Protein 5GVR (pdb70)

B-factor: mean 30.07, std 15.14, range [14.73, 115.63]

Foldseek 3Di:
DDKDFPPQFAFAWFPVVLPADVLVVVVCVVVVNGTAAPCCRRLQRQVLVLAAEEEQDDPPRRVLCSQQRNLLVVLLVVCVVPNDAFLADAQAEEEEADPVVLVVSQVVNQSSLVSVVVVPGDRAAEEEFEPPDDPVRRLVSSRRPHHYYYYYQVRVLVCVVVVSHACANHAYYEYAAVVVNVVVPCLVSVVVVVVRYPDHHHYYYYHNDDDPVNVVSCVVVGDRHMYDYPDPPD

CATH classification: 3.40.50.300

Radius of gyration: 16.71 Å; Cα contacts (8 Å, |Δi|>4): 435; chains: 1; bounding box: 38×44×44 Å

Solvent-accessible surface area: 11370 Å² total; per-residue (Å²): 105,125,57,118,41,125,64,55,21,104,70,44,160,38,10,154,99,2,156,9,38,56,3,0,35,130,0,2,132,175,125,48,53,104,150,15,43,75,1,4,43,17,0,0,9,0,0,52,64,42,61,10,0,17,0,26,2,84,110,74,6,23,9,29,15,0,0,0,0,0,0,0,35,45,0,14,75,51,16,130,171,134,85,25,64,122,184,66,6,0,32,1,0,2,0,0,4,13,102,118,28,0,119,104,1,24,35,47,0,80,37,5,2,103,31,3,76,116,63,115,27,46,88,5,73,15,1,31,4,3,3,68,51,45,94,155,73,18,79,86,66,19,123,102,0,2,0,2,1,0,0,11,0,28,114,0,17,62,9,4,116,121,183,32,8,54,5,83,63,5,118,2,0,0,0,1,28,0,13,99,0,12,119,98,62,40,43,45,47,0,88,60,0,22,96,75,23,170,49,150,59,20,1,0,0,0,0,48,70,46,67,148,124,2,72,65,0,4,160,74,3,9,111,163,36,0,24,0,40,16,28,233,109,62

Secondary structure (DSSP, 8-state):
-EEESSSPPPP--STTTTT--HHHHHHHHHTT--S--HHHHHHHHHHHTT--EEEE--TTS-HHHHHHHHHHHHHHHHHHHSPPPTT---SEEEE-S-HHHHHHHHHHHHHHHHHHHHTTS----EEEE-TT--HHHHHHHHHT--SEEEE-HHHHHHHHHTTSS--TT--EEEEESHHHHHHTT-HHHHHHHHTT-SS--EEEEEES---HHHHHHHHHH-SSPEEEE--S--

Nearest PDB structures (foldseek):
  5gvr-assembly1_A  TM=1.004E+00  e=1.189E-50  Homo sapiens
  5h1y-assembly1_A  TM=9.983E-01  e=1.803E-45  Homo sapiens
  5gvs-assembly2_B  TM=8.888E-01  e=4.505E-34  Homo sapiens
  5gvs-assembly3_C  TM=9.167E-01  e=6.701E-33  Homo sapiens
  5gvs-assembly4_D  TM=9.205E-01  e=1.040E-32  Homo sapiens

InterPro domains:
  IPR001650 Helicase, C-terminal domain-like [PF00271] (420-527)
  IPR001650 Helicase, C-terminal domain-like [PS51194] (407-567)
  IPR001650 Helicase, C-terminal domain-like [SM00490] (446-527)
  IPR011545 DEAD/DEAH-box helicase domain [PF00270] (205-384)
  IPR014001 Helicase superfamily 1/2, ATP-binding domain [PS51192] (212-396)
  IPR014001 Helicase superfamily 1/2, ATP-binding domain [SM00487] (200-411)
  IPR014014 RNA helicase, DEAD-box type, Q motif [PS51195] (181-209)
  IPR027417 P-loop containing nucleoside triphosphate hydrolase [G3DSA:3.40.50.300] (169-402)
  IPR027417 P-loop containing nucleoside triphosphate hydrolase [G3DSA:3.40.50.300] (406-569)
  IPR027417 P-loop containing nucleoside triphosphate hydrolase [SSF52540] (164-399)
  IPR027417 P-loop containing nucleoside triphosphate hydrolase [SSF52540] (339-566)
  IPR044113 DDX41, DEAD-box helicase domain [cd17951] (192-397)

Organism: Homo sapiens (NCBI:txid9606)

GO terms:
  GO:0005829 cytosol (C, IDA)
  GO:0003724 RNA helicase activity (F, IDA)
  GO:0140896 cGAS/STING signaling pathway (P, IDA)
  GO:0005634 nucleus (C, IDA)
  GO:0005681 spliceosomal complex (C, IDA)
  GO:0071013 catalytic step 2 spliceosome (C, IDA)
  GO:0005634 nucleus (C, EXP)
  GO:0005737 cytoplasm (C, EXP)
  GO:0016887 ATP hydrolysis activity (F, EXP)
  GO:0000398 mRNA splicing, via spliceosome (P, IC)
  GO:0030154 cell differentiation (P, IMP)
  GO:0008283 cell population proliferation (P, IMP)
  GO:0000398 mRNA splicing, via spliceosome (P, IMP)
  GO:0005515 protein binding (F, IPI)
  GO:0006915 apoptotic process (P, TAS)
  GO:0005654 nucleoplasm (C, TAS)
  GO:0005829 cytosol (C, TAS)
  GO:0005654 nucleoplasm (C, IDA)
  GO:0016020 membrane (C, HDA)
  GO:0003723 RNA binding (F, HDA)

Structure (mmCIF, N/CA/C/O backbone):
data_5GVR
#
_entry.id   5GVR
#
_cell.length_a   81.830
_cell.length_b   81.830
_cell.length_c   69.570
_cell.angle_alpha   90.00
_cell.angle_beta   90.00
_cell.angle_gamma   120.00
#
_symmetry.space_group_name_H-M   'P 32 2 1'
#
loop_
_entity.id
_entity.type
_entity.pdbx_description
1 polymer 'Probable ATP-dependent RNA helicase DDX41'
2 non-polymer '(2S)-2-hydroxybutanedioic acid'
3 water water
#
loop_
_atom_site.group_PDB
_atom_site.id
_atom_site.type_symbol
_atom_site.label_atom_id
_atom_site.label_alt_id
_atom_site.label_comp_id
_atom_site.label_asym_id
_atom_site.label_entity_id
_atom_site.label_seq_id
_atom_site.pdbx_PDB_ins_code
_atom_site.Cartn_x
_atom_site.Cartn_y
_atom_site.Cartn_z
_atom_site.occupancy
_atom_site.B_iso_or_equiv
_atom_site.auth_seq_id
_atom_site.auth_comp_id
_atom_site.auth_asym_id
_atom_site.auth_atom_id
_atom_site.pdbx_PDB_model_num
ATOM 1 N N . ILE A 1 1 ? 20.352 -33.410 13.334 1.00 44.27 169 ILE A N 1
ATOM 2 C CA . ILE A 1 1 ? 21.468 -32.743 12.586 1.00 38.41 169 ILE A CA 1
ATOM 3 C C . ILE A 1 1 ? 22.801 -33.145 13.173 1.00 36.87 169 ILE A C 1
ATOM 4 O O . ILE A 1 1 ? 22.930 -33.381 14.358 1.00 37.29 169 ILE A O 1
ATOM 9 N N . LEU A 1 2 ? 23.801 -33.268 12.320 1.00 25.95 170 LEU A N 1
ATOM 10 C CA . LEU A 1 2 ? 25.071 -33.677 12.722 1.00 24.77 170 LEU A CA 1
ATOM 11 C C . LEU A 1 2 ? 26.042 -32.603 12.220 1.00 26.82 170 LEU A C 1
ATOM 12 O O . LEU A 1 2 ? 25.913 -32.170 11.065 1.00 25.99 170 LEU A O 1
ATOM 17 N N . VAL A 1 3 ? 26.956 -32.217 13.058 1.00 24.92 171 VAL A N 1
ATOM 18 C CA . VAL A 1 3 ? 27.928 -31.159 12.712 1.00 22.84 171 VAL A CA 1
ATOM 19 C C . VAL A 1 3 ? 29.324 -31.664 13.001 1.00 30.03 171 VAL A C 1
ATOM 20 O O . VAL A 1 3 ? 29.579 -32.289 14.049 1.00 31.81 171 VAL A O 1
ATOM 24 N N . GLU A 1 4 ? 30.250 -31.484 12.079 1.00 22.89 172 GLU A N 1
ATOM 25 C CA . GLU A 1 4 ? 31.637 -31.928 12.234 1.00 26.66 172 GLU A CA 1
ATOM 26 C C . GLU A 1 4 ? 32.559 -30.757 11.918 1.00 27.20 172 GLU A C 1
ATOM 27 O O . GLU A 1 4 ? 32.231 -29.915 11.094 1.00 24.68 172 GLU A O 1
ATOM 33 N N . GLY A 1 5 ? 33.683 -30.710 12.594 1.00 26.43 173 GLY A N 1
ATOM 34 C CA . GLY A 1 5 ? 34.697 -29.698 12.333 1.00 24.97 173 GLY A CA 1
ATOM 35 C C . GLY A 1 5 ? 35.166 -29.088 13.634 1.00 25.78 173 GLY A C 1
ATOM 36 O O . GLY A 1 5 ? 34.542 -29.276 14.676 1.00 28.02 173 GLY A O 1
ATOM 37 N N . ASP A 1 6 ? 36.294 -28.415 13.589 1.00 24.62 174 ASP A N 1
ATOM 38 C CA . ASP A 1 6 ? 36.759 -27.693 14.783 1.00 27.56 174 ASP A CA 1
ATOM 39 C C . ASP A 1 6 ? 36.206 -26.282 14.738 1.00 28.08 174 ASP A C 1
ATOM 40 O O . ASP A 1 6 ? 35.949 -25.766 13.641 1.00 24.74 174 ASP A O 1
ATOM 45 N N . GLY A 1 7 ? 36.096 -25.631 15.907 1.00 24.53 175 GLY A N 1
ATOM 46 C CA . GLY A 1 7 ? 35.802 -24.217 15.959 1.00 23.76 175 GLY A CA 1
ATOM 47 C C . GLY A 1 7 ? 34.413 -23.917 15.416 1.00 23.94 175 GLY A C 1
ATOM 48 O O . GLY A 1 7 ? 34.176 -22.890 14.784 1.00 22.64 175 GLY A O 1
ATOM 49 N N . ILE A 1 8 ? 33.429 -24.741 15.750 1.00 23.64 176 ILE A N 1
ATOM 50 C CA . ILE A 1 8 ? 32.051 -24.557 15.198 1.00 22.29 176 ILE A CA 1
ATOM 51 C C . ILE A 1 8 ? 31.375 -23.369 15.846 1.00 24.11 176 ILE A C 1
ATOM 52 O O . ILE A 1 8 ? 31.228 -23.331 17.038 1.00 22.68 176 ILE A O 1
ATOM 57 N N . PRO A 1 9 ? 30.960 -22.352 15.072 1.00 22.36 177 PRO A N 1
ATOM 58 C CA . PRO A 1 9 ? 30.244 -21.202 15.629 1.00 24.21 177 PRO A CA 1
ATOM 59 C C . PRO A 1 9 ? 28.938 -21.655 16.265 1.00 23.30 177 PRO A C 1
ATOM 60 O O . PRO A 1 9 ? 28.260 -22.522 15.739 1.00 22.99 177 PRO A O 1
ATOM 64 N N . PRO A 1 10 ? 28.570 -21.129 17.417 1.00 24.13 178 PRO A N 1
ATOM 65 C CA . PRO A 1 10 ? 27.355 -21.613 18.004 1.00 25.63 178 PRO A CA 1
ATOM 66 C C . PRO A 1 10 ? 26.108 -21.374 17.186 1.00 23.13 178 PRO A C 1
ATOM 67 O O . PRO A 1 10 ? 25.982 -20.373 16.456 1.00 22.57 178 PRO A O 1
ATOM 71 N N . PRO A 1 11 ? 25.144 -22.249 17.322 1.00 22.99 179 PRO A N 1
ATOM 72 C CA . PRO A 1 11 ? 23.931 -22.084 16.586 1.00 24.88 179 PRO A CA 1
ATOM 73 C C . PRO A 1 11 ? 23.112 -20.900 17.080 1.00 24.00 179 PRO A C 1
ATOM 74 O O . PRO A 1 11 ? 23.228 -20.512 18.263 1.00 26.01 179 PRO A O 1
ATOM 78 N N . ILE A 1 12 ? 22.351 -20.306 16.203 1.00 22.25 180 ILE A N 1
ATOM 79 C CA . ILE A 1 12 ? 21.460 -19.203 16.517 1.00 22.52 180 ILE A CA 1
ATOM 80 C C . ILE A 1 12 ? 20.056 -19.546 16.178 1.00 27.73 180 ILE A C 1
ATOM 81 O O . ILE A 1 12 ? 19.730 -19.965 15.060 1.00 23.28 180 ILE A O 1
ATOM 86 N N . LYS A 1 13 ? 19.137 -19.326 17.149 1.00 27.45 181 LYS A N 1
ATOM 87 C CA . LYS A 1 13 ? 17.774 -19.830 16.968 1.00 31.15 181 LYS A CA 1
ATOM 88 C C . LYS A 1 13 ? 16.741 -18.918 16.325 1.00 30.38 181 LYS A C 1
ATOM 89 O O . LYS A 1 13 ? 15.638 -19.371 16.065 1.00 34.85 181 LYS A O 1
ATOM 95 N N . SER A 1 14 ? 17.043 -17.669 16.081 1.00 28.06 182 SER A N 1
ATOM 96 C CA . SER A 1 14 ? 16.131 -16.817 15.403 1.00 30.30 182 SER A CA 1
ATOM 97 C C . SER A 1 14 ? 16.838 -15.984 14.361 1.00 29.70 182 SER A C 1
ATOM 98 O O . SER A 1 14 ? 18.040 -15.721 14.486 1.00 29.34 182 SER A O 1
ATOM 101 N N . PHE A 1 15 ? 16.088 -15.543 13.348 1.00 28.18 183 PHE A N 1
ATOM 102 C CA . PHE A 1 15 ? 16.646 -14.742 12.301 1.00 29.88 183 PHE A CA 1
ATOM 103 C C . PHE A 1 15 ? 17.105 -13.380 12.841 1.00 30.78 183 PHE A C 1
ATOM 104 O O . PHE A 1 15 ? 18.069 -12.773 12.368 1.00 28.28 183 PHE A O 1
ATOM 112 N N . LYS A 1 16 ? 16.348 -12.859 13.797 1.00 34.16 184 LYS A N 1
ATOM 113 C CA . LYS A 1 16 ? 16.655 -11.584 14.382 1.00 37.70 184 LYS A CA 1
ATOM 114 C C . LYS A 1 16 ? 17.985 -11.606 15.081 1.00 33.65 184 LYS A C 1
ATOM 115 O O . LYS A 1 16 ? 18.813 -10.703 14.859 1.00 33.02 184 LYS A O 1
ATOM 121 N N . GLU A 1 17 ? 18.261 -12.659 15.841 1.00 33.77 185 GLU A N 1
ATOM 122 C CA . GLU A 1 17 ? 19.549 -12.762 16.465 1.00 34.10 185 GLU A CA 1
ATOM 123 C C . GLU A 1 17 ? 20.670 -13.056 15.459 1.00 28.64 185 GLU A C 1
ATOM 124 O O . GLU A 1 17 ? 21.810 -12.957 15.826 1.00 34.52 185 GLU A O 1
ATOM 130 N N . MET A 1 18 ? 20.381 -13.468 14.222 1.00 29.39 186 MET A N 1
ATOM 131 C CA . MET A 1 18 ? 21.452 -13.590 13.214 1.00 27.67 186 MET A CA 1
ATOM 132 C C . MET A 1 18 ? 21.849 -12.230 12.612 1.00 31.66 186 MET A C 1
ATOM 133 O O . MET A 1 18 ? 22.728 -12.169 11.756 1.00 31.90 186 MET A O 1
ATOM 138 N N . LYS A 1 19 ? 21.113 -11.166 12.946 1.00 31.05 187 LYS A N 1
ATOM 139 C CA . LYS A 1 19 ? 21.505 -9.770 12.616 1.00 33.24 187 LYS A CA 1
ATOM 140 C C . LYS A 1 19 ? 21.246 -9.408 11.212 1.00 32.08 187 LYS A C 1
ATOM 141 O O . LYS A 1 19 ? 21.879 -8.526 10.686 1.00 36.86 187 LYS A O 1
ATOM 147 N N . PHE A 1 20 ? 20.273 -10.026 10.580 1.00 29.18 188 PHE A N 1
ATOM 148 C CA . PHE A 1 20 ? 19.873 -9.565 9.279 1.00 29.51 188 PHE A CA 1
ATOM 149 C C . PHE A 1 20 ? 19.282 -8.158 9.385 1.00 34.90 188 PHE A C 1
ATOM 150 O O . PHE A 1 20 ? 18.615 -7.899 10.329 1.00 35.92 188 PHE A O 1
ATOM 158 N N . PRO A 1 21 ? 19.473 -7.349 8.356 1.00 36.89 189 PRO A N 1
ATOM 159 C CA . PRO A 1 21 ? 18.830 -6.065 8.200 1.00 41.74 189 PRO A CA 1
ATOM 160 C C . PRO A 1 21 ? 17.294 -6.213 8.301 1.00 38.97 189 PRO A C 1
ATOM 161 O O . PRO A 1 21 ? 16.743 -7.215 7.819 1.00 34.03 189 PRO A O 1
ATOM 165 N N . ALA A 1 22 ? 16.596 -5.203 8.842 1.00 43.05 190 ALA A N 1
ATOM 166 C CA . ALA A 1 22 ? 15.141 -5.271 8.972 1.00 38.90 190 ALA A CA 1
ATOM 167 C C . ALA A 1 22 ? 14.418 -5.525 7.695 1.00 30.87 190 ALA A C 1
ATOM 168 O O . ALA A 1 22 ? 13.416 -6.234 7.661 1.00 31.14 190 ALA A O 1
ATOM 170 N N . ALA A 1 23 ? 14.900 -4.981 6.583 1.00 30.35 191 ALA A N 1
ATOM 171 C CA . ALA A 1 23 ? 14.266 -5.240 5.311 1.00 32.89 191 ALA A CA 1
ATOM 172 C C . ALA A 1 23 ? 14.240 -6.719 4.915 1.00 33.54 191 ALA A C 1
ATOM 173 O O . ALA A 1 23 ? 13.262 -7.167 4.304 1.00 33.56 191 ALA A O 1
ATOM 175 N N . ILE A 1 24 ? 15.321 -7.431 5.254 1.00 31.46 192 ILE A N 1
ATOM 176 C CA . ILE A 1 24 ? 15.388 -8.878 5.083 1.00 33.80 192 ILE A CA 1
ATOM 177 C C . ILE A 1 24 ? 14.424 -9.619 6.011 1.00 30.05 192 ILE A C 1
ATOM 178 O O . ILE A 1 24 ? 13.722 -10.529 5.559 1.00 31.27 192 ILE A O 1
ATOM 183 N N . LEU A 1 25 ? 14.381 -9.236 7.265 1.00 31.41 193 LEU A N 1
ATOM 184 C CA . LEU A 1 25 ? 13.464 -9.854 8.198 1.00 31.50 193 LEU A CA 1
ATOM 185 C C . LEU A 1 25 ? 12.018 -9.674 7.750 1.00 32.47 193 LEU A C 1
ATOM 186 O O . LEU A 1 25 ? 11.229 -10.632 7.738 1.00 32.87 193 LEU A O 1
ATOM 191 N N . ARG A 1 26 ? 11.712 -8.487 7.253 1.00 34.47 194 ARG A N 1
ATOM 192 C CA . ARG A 1 26 ? 10.381 -8.222 6.718 1.00 35.90 194 ARG A CA 1
ATOM 193 C C . ARG A 1 26 ? 10.063 -9.092 5.518 1.00 41.13 194 ARG A C 1
ATOM 194 O O . ARG A 1 26 ? 8.972 -9.664 5.389 1.00 43.30 194 ARG A O 1
ATOM 202 N N . GLY A 1 27 ? 11.046 -9.235 4.636 1.00 33.49 195 GLY A N 1
ATOM 203 C CA . GLY A 1 27 ? 10.876 -10.075 3.452 1.00 37.03 195 GLY A CA 1
ATOM 204 C C . GLY A 1 27 ? 10.732 -11.559 3.736 1.00 34.92 195 GLY A C 1
ATOM 205 O O . GLY A 1 27 ? 10.045 -12.253 2.992 1.00 36.75 195 GLY A O 1
ATOM 206 N N . LEU A 1 28 ? 11.410 -12.063 4.753 1.00 33.49 196 LEU A N 1
ATOM 207 C CA . LEU A 1 28 ? 11.254 -13.465 5.158 1.00 29.52 196 LEU A CA 1
ATOM 208 C C . LEU A 1 28 ? 9.803 -13.656 5.583 1.00 33.62 196 LEU A C 1
ATOM 209 O O . LEU A 1 28 ? 9.165 -14.647 5.220 1.00 32.93 196 LEU A O 1
ATOM 214 N N . LYS A 1 29 ? 9.310 -12.736 6.382 1.00 33.55 197 LYS A N 1
ATOM 215 C CA . LYS A 1 29 ? 7.899 -12.821 6.849 1.00 43.25 197 LYS A CA 1
ATOM 216 C C . LYS A 1 29 ? 6.897 -12.784 5.731 1.00 45.21 197 LYS A C 1
ATOM 217 O O . LYS A 1 29 ? 6.050 -13.668 5.663 1.00 43.39 197 LYS A O 1
ATOM 223 N N . LYS A 1 30 ? 7.041 -11.836 4.810 1.00 47.31 198 LYS A N 1
ATOM 224 C CA . LYS A 1 30 ? 6.263 -11.828 3.561 1.00 48.18 198 LYS A CA 1
ATOM 225 C C . LYS A 1 30 ? 6.296 -13.140 2.802 1.00 49.42 198 LYS A C 1
ATOM 226 O O . LYS A 1 30 ? 5.335 -13.439 2.119 1.00 41.77 198 LYS A O 1
ATOM 232 N N . LYS A 1 31 ? 7.429 -13.858 2.808 1.00 40.98 199 LYS A N 1
ATOM 233 C CA . LYS A 1 31 ? 7.485 -15.176 2.193 1.00 42.51 199 LYS A CA 1
ATOM 234 C C . LYS A 1 31 ? 6.930 -16.296 3.130 1.00 44.48 199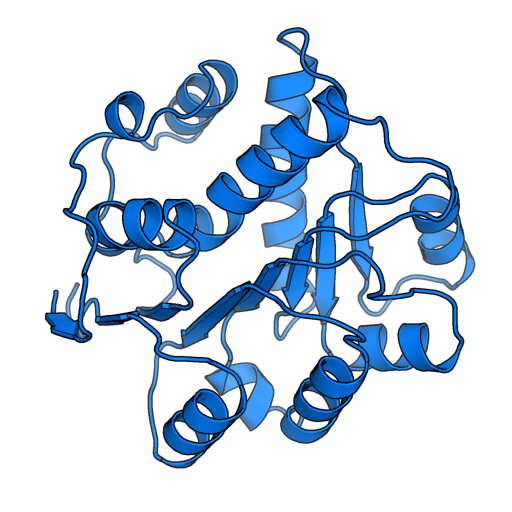 LYS A C 1
ATOM 235 O O . LYS A 1 31 ? 7.012 -17.437 2.772 1.00 48.19 199 LYS A O 1
ATOM 241 N N . GLY A 1 32 ? 6.399 -15.952 4.315 1.00 42.07 200 GLY A N 1
ATOM 242 C CA . GLY A 1 32 ? 5.910 -16.904 5.265 1.00 42.73 200 GLY A CA 1
ATOM 243 C C . GLY A 1 32 ? 6.987 -17.615 6.030 1.00 47.18 200 GLY A C 1
ATOM 244 O O . GLY A 1 32 ? 6.720 -18.648 6.621 1.00 50.30 200 GLY A O 1
ATOM 245 N N . ILE A 1 33 ? 8.217 -17.088 6.019 1.00 40.21 201 ILE A N 1
ATOM 246 C CA . ILE A 1 33 ? 9.347 -17.756 6.681 1.00 38.50 201 ILE A CA 1
ATOM 247 C C . ILE A 1 33 ? 9.540 -17.067 8.046 1.00 40.87 201 ILE A C 1
ATOM 248 O O . ILE A 1 33 ? 10.052 -15.950 8.119 1.00 38.02 201 ILE A O 1
ATOM 253 N N . HIS A 1 34 ? 9.133 -17.734 9.125 1.00 40.31 202 HIS A N 1
ATOM 254 C CA . HIS A 1 34 ? 9.130 -17.172 10.480 1.00 41.69 202 HIS A CA 1
ATOM 255 C C . HIS A 1 34 ? 10.222 -17.684 11.409 1.00 42.20 202 HIS A C 1
ATOM 256 O O . HIS A 1 34 ? 10.718 -16.928 12.224 1.00 40.16 202 HIS A O 1
ATOM 263 N N . HIS A 1 35 ? 10.555 -18.962 11.315 1.00 36.53 203 HIS A N 1
ATOM 264 C CA . HIS A 1 35 ? 11.511 -19.554 12.183 1.00 39.28 203 HIS A CA 1
ATOM 265 C C . HIS A 1 35 ? 12.555 -20.307 11.366 1.00 32.28 203 HIS A C 1
ATOM 266 O O . HIS A 1 35 ? 12.223 -20.950 10.410 1.00 32.12 203 HIS A O 1
ATOM 273 N N . PRO A 1 36 ? 13.788 -20.316 11.831 1.00 30.18 204 PRO A N 1
ATOM 274 C CA . PRO A 1 36 ? 14.780 -20.980 11.021 1.00 27.51 204 PRO A CA 1
ATOM 275 C C . PRO A 1 36 ? 14.729 -22.479 11.118 1.00 26.76 204 PRO A C 1
ATOM 276 O O . PRO A 1 36 ? 14.347 -23.052 12.141 1.00 27.58 204 PRO A O 1
ATOM 280 N N . THR A 1 37 ? 15.139 -23.149 10.051 1.00 25.22 205 THR A N 1
ATOM 281 C CA . THR A 1 37 ? 15.281 -24.565 9.995 1.00 23.56 205 THR A CA 1
ATOM 282 C C . THR A 1 37 ? 16.636 -25.021 10.569 1.00 26.09 205 THR A C 1
ATOM 283 O O . THR A 1 37 ? 17.546 -24.170 10.790 1.00 23.45 205 THR A O 1
ATOM 287 N N . PRO A 1 38 ? 16.834 -26.313 10.805 1.00 21.91 206 PRO A N 1
ATOM 288 C CA . PRO A 1 38 ? 18.031 -26.766 11.402 1.00 23.70 206 PRO A CA 1
ATOM 289 C C . PRO A 1 38 ? 19.310 -26.331 10.629 1.00 20.85 206 PRO A C 1
ATOM 290 O O . PRO A 1 38 ? 20.260 -25.845 11.230 1.00 22.84 206 PRO A O 1
ATOM 294 N N . ILE A 1 39 ? 19.272 -26.467 9.300 1.00 20.37 207 ILE A N 1
ATOM 295 C CA . ILE A 1 39 ? 20.523 -26.077 8.562 1.00 20.23 207 ILE A CA 1
ATOM 296 C C . ILE A 1 39 ? 20.657 -24.572 8.649 1.00 20.03 207 ILE A C 1
ATOM 297 O O . ILE A 1 39 ? 21.843 -24.106 8.560 1.00 19.45 207 ILE A O 1
ATOM 302 N N . GLN A 1 40 ? 19.598 -23.778 8.742 1.00 18.62 208 GLN A N 1
ATOM 303 C CA . GLN A 1 40 ? 19.769 -22.319 8.906 1.00 19.51 208 GLN A CA 1
ATOM 304 C C . GLN A 1 40 ? 20.382 -21.974 10.293 1.00 21.01 208 GLN A C 1
ATOM 305 O O . GLN A 1 40 ? 21.244 -21.124 10.443 1.00 20.17 208 GLN A O 1
ATOM 311 N N . ILE A 1 41 ? 19.834 -22.577 11.343 1.00 21.63 209 ILE A N 1
ATOM 312 C CA . ILE A 1 41 ? 20.257 -22.343 12.723 1.00 22.22 209 ILE A CA 1
ATOM 313 C C . ILE A 1 41 ? 21.754 -22.558 12.955 1.00 22.20 209 ILE A C 1
ATOM 314 O O . ILE A 1 41 ? 22.419 -21.759 13.592 1.00 21.94 209 ILE A O 1
ATOM 319 N N . GLN A 1 42 ? 22.303 -23.600 12.332 1.00 20.63 210 GLN A N 1
ATOM 320 C CA . GLN A 1 42 ? 23.678 -23.889 12.468 1.00 21.78 210 GLN A CA 1
ATOM 321 C C . GLN A 1 42 ? 24.525 -23.311 11.305 1.00 21.36 210 GLN A C 1
ATOM 322 O O . GLN A 1 42 ? 25.686 -22.912 11.502 1.00 19.14 210 GLN A O 1
ATOM 328 N N . GLY A 1 43 ? 23.967 -23.324 10.125 1.00 19.38 211 GLY A N 1
ATOM 329 C CA . GLY A 1 43 ? 24.680 -22.933 8.876 1.00 18.79 211 GLY A CA 1
ATOM 330 C C . GLY A 1 43 ? 24.904 -21.451 8.694 1.00 18.13 211 GLY A C 1
ATOM 331 O O . GLY A 1 43 ? 26.006 -21.022 8.359 1.00 18.62 211 GLY A O 1
ATOM 332 N N . ILE A 1 44 ? 23.904 -20.632 9.063 1.00 18.46 212 ILE A N 1
ATOM 333 C CA . ILE A 1 44 ? 24.056 -19.180 8.887 1.00 17.74 212 ILE A CA 1
ATOM 334 C C . ILE A 1 44 ? 25.180 -18.680 9.781 1.00 17.91 212 ILE A C 1
ATOM 335 O O . ILE A 1 44 ? 26.061 -17.948 9.259 1.00 17.63 212 ILE A O 1
ATOM 340 N N . PRO A 1 45 ? 25.257 -19.028 11.070 1.00 19.48 213 PRO A N 1
ATOM 341 C CA . PRO A 1 45 ? 26.394 -18.586 11.882 1.00 19.36 213 PRO A CA 1
ATOM 342 C C . PRO A 1 45 ? 27.743 -19.089 11.342 1.00 19.38 213 PRO A C 1
ATOM 343 O O . PRO A 1 45 ? 28.781 -18.379 11.393 1.00 19.73 213 PRO A O 1
ATOM 347 N N . THR A 1 46 ? 27.754 -20.298 10.719 1.00 17.24 214 THR A N 1
ATOM 348 C CA . THR A 1 46 ? 28.965 -20.780 10.188 1.00 16.29 214 THR A CA 1
ATOM 349 C C . THR A 1 46 ? 29.434 -19.874 9.030 1.00 15.98 214 THR A C 1
ATOM 350 O O . THR A 1 46 ? 30.600 -19.512 8.911 1.00 17.09 214 THR A O 1
ATOM 354 N N . ILE A 1 47 ? 28.530 -19.600 8.144 1.00 15.79 215 ILE A N 1
ATOM 355 C CA . ILE A 1 47 ? 28.876 -18.749 6.962 1.00 16.35 215 ILE A CA 1
ATOM 356 C C . ILE A 1 47 ? 29.253 -17.352 7.375 1.00 15.53 215 ILE A C 1
ATOM 357 O O . ILE A 1 47 ? 30.235 -16.785 6.872 1.00 16.35 215 ILE A O 1
ATOM 362 N N . LEU A 1 48 ? 28.516 -16.799 8.347 1.00 15.48 216 LEU A N 1
ATOM 363 C CA . LEU A 1 48 ? 28.798 -15.407 8.760 1.00 16.93 216 LEU A CA 1
ATOM 364 C C . LEU A 1 48 ? 30.172 -15.336 9.438 1.00 17.22 216 LEU A C 1
ATOM 365 O O . LEU A 1 48 ? 30.813 -14.239 9.399 1.00 19.93 216 LEU A O 1
ATOM 370 N N . SER A 1 49 ? 30.668 -16.431 10.048 1.00 16.27 217 SER A N 1
ATOM 371 C CA . SER A 1 49 ? 32.005 -16.450 10.641 1.00 18.61 217 SER A CA 1
ATOM 372 C C . SER A 1 49 ? 33.154 -16.463 9.636 1.00 18.18 217 SER A C 1
ATOM 373 O O . SER A 1 49 ? 34.319 -16.265 9.991 1.00 18.76 217 SER A O 1
ATOM 376 N N . GLY A 1 50 ? 32.857 -16.705 8.366 1.00 16.08 218 GLY A N 1
ATOM 377 C CA . GLY A 1 50 ? 33.796 -16.778 7.305 1.00 16.47 218 GLY A CA 1
ATOM 378 C C . GLY A 1 50 ? 34.392 -18.106 7.007 1.00 16.67 218 GLY A C 1
ATOM 379 O O . GLY A 1 50 ? 35.257 -18.231 6.172 1.00 17.29 218 GLY A O 1
ATOM 380 N N . ARG A 1 51 ? 33.970 -19.148 7.703 1.00 16.57 219 ARG A N 1
ATOM 381 C CA . ARG A 1 51 ? 34.459 -20.512 7.481 1.00 16.90 219 ARG A CA 1
ATOM 382 C C . ARG A 1 51 ? 33.884 -21.113 6.196 1.00 15.25 219 ARG A C 1
ATOM 383 O O . ARG A 1 51 ? 32.771 -20.768 5.811 1.00 16.48 219 ARG A O 1
ATOM 391 N N . ASP A 1 52 ? 34.657 -22.033 5.639 1.00 15.41 220 ASP A N 1
ATOM 392 C CA . ASP A 1 52 ? 34.111 -22.874 4.530 1.00 15.47 220 ASP A CA 1
ATOM 393 C C . ASP A 1 52 ? 33.026 -23.817 5.107 1.00 17.30 220 ASP A C 1
ATOM 394 O O . ASP A 1 52 ? 33.058 -24.139 6.325 1.00 16.47 220 ASP A O 1
ATOM 399 N N . MET A 1 53 ? 32.168 -24.385 4.293 1.00 15.62 221 MET A N 1
ATOM 400 C CA . MET A 1 53 ? 31.066 -25.172 4.802 1.00 16.92 221 MET A CA 1
ATOM 401 C C . MET A 1 53 ? 30.713 -26.199 3.798 1.00 18.39 221 MET A C 1
ATOM 402 O O . MET A 1 53 ? 30.661 -25.922 2.582 1.00 16.31 221 MET A O 1
ATOM 407 N N . ILE A 1 54 ? 30.465 -27.430 4.275 1.00 17.03 222 ILE A N 1
ATOM 408 C CA . ILE A 1 54 ? 29.778 -28.487 3.478 1.00 16.94 222 ILE A CA 1
ATOM 409 C C . ILE A 1 54 ? 28.354 -28.626 4.102 1.00 18.37 222 ILE A C 1
ATOM 410 O O . ILE A 1 54 ? 28.319 -28.868 5.311 1.00 19.16 222 ILE A O 1
ATOM 415 N N . GLY A 1 55 ? 27.331 -28.461 3.316 1.00 16.64 223 GLY A N 1
ATOM 416 C CA . GLY A 1 55 ? 25.923 -28.691 3.742 1.00 17.19 223 GLY A CA 1
ATOM 417 C C . GLY A 1 55 ? 25.426 -29.892 3.046 1.00 18.32 223 GLY A C 1
ATOM 418 O O . GLY A 1 55 ? 25.227 -29.861 1.834 1.00 17.78 223 GLY A O 1
ATOM 419 N N . ILE A 1 56 ? 25.194 -30.949 3.782 1.00 17.95 224 ILE A N 1
ATOM 420 C CA . ILE A 1 56 ? 24.567 -32.169 3.224 1.00 18.77 224 ILE A CA 1
ATOM 421 C C . ILE A 1 56 ? 23.083 -32.045 3.481 1.00 20.07 224 ILE A C 1
ATOM 422 O O . ILE A 1 56 ? 22.618 -32.098 4.635 1.00 19.93 224 ILE A O 1
ATOM 427 N N . ALA A 1 57 ? 22.420 -31.646 2.474 1.00 18.97 225 ALA A N 1
ATOM 428 C CA . ALA A 1 57 ? 21.048 -31.120 2.561 1.00 21.02 225 ALA A CA 1
ATOM 429 C C . ALA A 1 57 ? 20.423 -31.146 1.193 1.00 21.66 225 ALA A C 1
ATOM 430 O O . ALA A 1 57 ? 21.095 -31.131 0.161 1.00 24.04 225 ALA A O 1
ATOM 432 N N . PHE A 1 58 ? 19.086 -31.170 1.180 1.00 23.85 226 PHE A N 1
ATOM 433 C CA . PHE A 1 58 ? 18.363 -31.095 -0.111 1.00 27.05 226 PHE A CA 1
ATOM 434 C C . PHE A 1 58 ? 17.241 -30.085 -0.068 1.00 24.61 226 PHE A C 1
ATOM 435 O O . PHE A 1 58 ? 16.927 -29.515 0.981 1.00 22.42 226 PHE A O 1
ATOM 443 N N . THR A 1 59 ? 16.572 -29.908 -1.200 1.00 23.13 227 THR A N 1
ATOM 444 C CA . THR A 1 59 ? 15.490 -28.967 -1.334 1.00 25.65 227 THR A CA 1
ATOM 445 C C . THR A 1 59 ? 14.405 -29.323 -0.350 1.00 28.26 227 THR A C 1
ATOM 446 O O . THR A 1 59 ? 14.003 -30.515 -0.207 1.00 27.53 227 THR A O 1
ATOM 450 N N . GLY A 1 60 ? 13.909 -28.329 0.362 1.00 25.34 228 GLY A N 1
ATOM 451 C CA . GLY A 1 60 ? 13.052 -28.505 1.537 1.00 24.81 228 GLY A CA 1
ATOM 452 C C . GLY A 1 60 ? 13.650 -28.321 2.868 1.00 26.37 228 GLY A C 1
ATOM 453 O O . GLY A 1 60 ? 12.949 -28.142 3.838 1.00 31.36 228 GLY A O 1
ATOM 454 N N . SER A 1 61 ? 14.976 -28.351 2.939 1.00 21.25 229 SER A N 1
ATOM 455 C CA . SER A 1 61 ? 15.688 -28.180 4.205 1.00 23.43 229 SER A CA 1
ATOM 456 C C . SER A 1 61 ? 15.876 -26.722 4.553 1.00 22.18 229 SER A C 1
ATOM 457 O O . SER A 1 61 ? 16.167 -26.419 5.684 1.00 22.09 229 SER A O 1
ATOM 460 N N . GLY A 1 62 ? 15.690 -25.833 3.604 1.00 21.91 230 GLY A N 1
ATOM 461 C CA . GLY A 1 62 ? 15.942 -24.366 3.803 1.00 21.83 230 GLY A CA 1
ATOM 462 C C . GLY A 1 62 ? 17.396 -23.990 3.506 1.00 21.15 230 GLY A C 1
ATOM 463 O O . GLY A 1 62 ? 17.868 -22.911 3.875 1.00 20.33 230 GLY A O 1
ATOM 464 N N . LYS A 1 63 ? 18.081 -24.861 2.775 1.00 20.59 231 LYS A N 1
ATOM 465 C CA . LYS A 1 63 ? 19.480 -24.608 2.431 1.00 20.64 231 LYS A CA 1
ATOM 466 C C . LYS A 1 63 ? 19.640 -23.288 1.709 1.00 20.66 231 LYS A C 1
ATOM 467 O O . LYS A 1 63 ? 20.727 -22.676 1.854 1.00 19.63 231 LYS A O 1
ATOM 473 N N . THR A 1 64 ? 18.733 -22.869 0.866 1.00 19.12 232 THR A N 1
ATOM 474 C CA . THR A 1 64 ? 18.966 -21.766 -0.041 1.00 20.41 232 THR A CA 1
ATOM 475 C C . THR A 1 64 ? 19.216 -20.528 0.767 1.00 21.82 232 THR A C 1
ATOM 476 O O . THR A 1 64 ? 20.083 -19.761 0.384 1.00 19.92 232 THR A O 1
ATOM 480 N N . LEU A 1 65 ? 18.504 -20.283 1.873 1.00 20.08 233 LEU A N 1
ATOM 481 C CA . LEU A 1 65 ? 18.776 -19.111 2.650 1.00 20.22 233 LEU A CA 1
ATOM 482 C C . LEU A 1 65 ? 20.158 -19.097 3.236 1.00 19.61 233 LEU A C 1
ATOM 483 O O . LEU A 1 65 ? 20.693 -18.019 3.396 1.00 18.50 233 LEU A O 1
ATOM 488 N N . VAL A 1 66 ? 20.758 -20.269 3.509 1.00 17.03 234 VAL A N 1
ATOM 489 C CA . VAL A 1 66 ? 22.087 -20.348 4.091 1.00 18.35 234 VAL A CA 1
ATOM 490 C C . VAL A 1 66 ? 23.099 -19.708 3.190 1.00 18.84 234 VAL A C 1
ATOM 491 O O . VAL A 1 66 ? 24.056 -19.074 3.639 1.00 19.46 234 VAL A O 1
ATOM 495 N N . PHE A 1 67 ? 22.988 -19.928 1.882 1.00 17.14 235 PHE A N 1
ATOM 496 C CA . PHE A 1 67 ? 24.029 -19.428 0.961 1.00 19.42 235 PHE A CA 1
ATOM 497 C C . PHE A 1 67 ? 23.625 -18.150 0.256 1.00 20.24 235 PHE A C 1
ATOM 498 O O . PHE A 1 67 ? 24.512 -17.482 -0.272 1.00 22.77 235 PHE A O 1
ATOM 506 N N . THR A 1 68 ? 22.378 -17.653 0.359 1.00 18.27 236 THR A N 1
ATOM 507 C CA . THR A 1 68 ? 21.984 -16.415 -0.260 1.00 17.42 236 THR A CA 1
ATOM 508 C C . THR A 1 68 ? 21.963 -15.280 0.733 1.00 18.95 236 THR A C 1
ATOM 509 O O . THR A 1 68 ? 22.584 -14.243 0.468 1.00 19.29 236 THR A O 1
ATOM 513 N N . LEU A 1 69 ? 21.454 -15.399 1.921 1.00 18.35 237 LEU A N 1
ATOM 514 C CA . LEU A 1 69 ? 21.381 -14.229 2.842 1.00 19.34 237 LEU A CA 1
ATOM 515 C C . LEU A 1 69 ? 22.780 -13.744 3.287 1.00 18.09 237 LEU A C 1
ATOM 516 O O . LEU A 1 69 ? 23.011 -12.536 3.197 1.00 19.51 237 LEU A O 1
ATOM 521 N N . PRO A 1 70 ? 23.741 -14.627 3.584 1.00 18.15 238 PRO A N 1
ATOM 522 C CA . PRO A 1 70 ? 25.076 -14.100 3.967 1.00 17.85 238 PRO A CA 1
ATOM 523 C C . PRO A 1 70 ? 25.729 -13.332 2.866 1.00 18.77 238 PRO A C 1
ATOM 524 O O . PRO A 1 70 ? 26.331 -12.270 3.122 1.00 19.33 238 PRO A O 1
ATOM 528 N N . VAL A 1 71 ? 25.637 -13.771 1.624 1.00 17.23 239 VAL A N 1
ATOM 529 C CA . VAL A 1 71 ? 26.369 -13.122 0.548 1.00 18.91 239 VAL A CA 1
ATOM 530 C C . VAL A 1 71 ? 25.710 -11.743 0.285 1.00 18.11 239 VAL A C 1
ATOM 531 O O . VAL A 1 71 ? 26.447 -10.804 0.008 1.00 18.06 239 VAL A O 1
ATOM 535 N N . ILE A 1 72 ? 24.401 -11.588 0.435 1.00 17.16 240 ILE A N 1
ATOM 536 C CA . ILE A 1 72 ? 23.791 -10.319 0.330 1.00 16.89 240 ILE A CA 1
ATOM 537 C C . ILE A 1 72 ? 24.352 -9.377 1.449 1.00 18.05 240 ILE A C 1
ATOM 538 O O . ILE A 1 72 ? 24.703 -8.227 1.140 1.00 18.56 240 ILE A O 1
ATOM 543 N N . MET A 1 73 ? 24.462 -9.856 2.647 1.00 18.89 241 MET A N 1
ATOM 544 C CA . MET A 1 73 ? 24.989 -9.084 3.784 1.00 19.78 241 MET A CA 1
ATOM 545 C C . MET A 1 73 ? 26.441 -8.689 3.525 1.00 18.30 241 MET A C 1
ATOM 546 O O . MET A 1 73 ? 26.785 -7.502 3.691 1.00 20.66 241 MET A O 1
ATOM 551 N N . PHE A 1 74 ? 27.267 -9.572 3.037 1.00 16.63 242 PHE A N 1
ATOM 552 C CA . PHE A 1 74 ? 28.656 -9.250 2.732 1.00 16.57 242 PHE A CA 1
ATOM 553 C C . PHE A 1 74 ? 28.706 -8.195 1.658 1.00 20.20 242 PHE A C 1
ATOM 554 O O . PHE A 1 74 ? 29.560 -7.224 1.723 1.00 20.49 242 PHE A O 1
ATOM 562 N N . CYS A 1 75 ? 27.914 -8.347 0.601 1.00 17.57 243 CYS A N 1
ATOM 563 C CA . CYS A 1 75 ? 27.942 -7.380 -0.556 1.00 18.89 243 CYS A CA 1
ATOM 564 C C . CYS A 1 75 ? 27.447 -6.021 -0.108 1.00 20.04 243 CYS A C 1
ATOM 565 O O . CYS A 1 75 ? 27.996 -4.993 -0.523 1.00 20.06 243 CYS A O 1
ATOM 568 N N . LEU A 1 76 ? 26.477 -6.001 0.785 1.00 19.49 244 LEU A N 1
ATOM 569 C CA . LEU A 1 76 ? 25.940 -4.749 1.246 1.00 22.41 244 LEU A CA 1
ATOM 570 C C . LEU A 1 76 ? 27.053 -4.000 2.014 1.00 22.39 244 LEU A C 1
ATOM 571 O O . LEU A 1 76 ? 27.221 -2.781 1.800 1.00 22.63 244 LEU A O 1
ATOM 576 N N . GLU A 1 77 ? 27.759 -4.705 2.885 1.00 20.94 245 GLU A N 1
ATOM 577 C CA . GLU A 1 77 ? 28.843 -4.071 3.616 1.00 21.83 245 GLU A CA 1
ATOM 578 C C . GLU A 1 77 ? 29.913 -3.559 2.679 1.00 23.59 245 GLU A C 1
ATOM 579 O O . GLU A 1 77 ? 30.388 -2.415 2.866 1.00 22.63 245 GLU A O 1
ATOM 585 N N . GLN A 1 78 ? 30.310 -4.334 1.671 1.00 20.52 246 GLN A N 1
ATOM 586 C CA . GLN A 1 78 ? 31.285 -3.892 0.705 1.00 20.53 246 GLN A CA 1
ATOM 587 C C . GLN A 1 78 ? 30.854 -2.684 -0.084 1.00 22.38 246 GLN A C 1
ATOM 588 O O . GLN A 1 78 ? 31.653 -1.718 -0.274 1.00 22.31 246 GLN A O 1
ATOM 594 N N . GLU A 1 79 ? 29.616 -2.664 -0.555 1.00 20.43 247 GLU A N 1
ATOM 595 C CA . GLU A 1 79 ? 29.114 -1.540 -1.343 1.00 21.36 247 GLU A CA 1
ATOM 596 C C . GLU A 1 79 ? 29.069 -0.278 -0.527 1.00 24.30 247 GLU A C 1
ATOM 597 O O . GLU A 1 79 ? 29.375 0.843 -1.075 1.00 24.42 247 GLU A O 1
ATOM 603 N N . LYS A 1 80 ? 28.759 -0.393 0.767 1.00 22.61 248 LYS A N 1
ATOM 604 C CA . LYS A 1 80 ? 28.806 0.804 1.641 1.00 25.29 248 LYS A CA 1
ATOM 605 C C . LYS A 1 80 ? 30.214 1.311 1.795 1.00 22.93 248 LYS A C 1
ATOM 606 O O . LYS A 1 80 ? 30.422 2.523 1.887 1.00 25.90 248 LYS A O 1
ATOM 612 N N . ARG A 1 81 ? 31.136 0.402 1.986 1.00 21.89 249 ARG A N 1
ATOM 613 C CA . ARG A 1 81 ? 32.552 0.795 2.269 1.00 23.77 249 ARG A CA 1
ATOM 614 C C . ARG A 1 81 ? 33.149 1.417 1.001 1.00 25.24 249 ARG A C 1
ATOM 615 O O . ARG A 1 81 ? 33.985 2.382 1.119 1.00 23.28 249 ARG A O 1
ATOM 623 N N . LEU A 1 82 ? 32.921 0.836 -0.157 1.00 22.37 250 LEU A N 1
ATOM 624 C CA . LEU A 1 82 ? 33.494 1.345 -1.399 1.00 25.63 250 LEU A CA 1
ATOM 625 C C . LEU A 1 82 ? 32.620 0.964 -2.568 1.00 26.79 250 LEU A C 1
ATOM 626 O O . LEU A 1 82 ? 32.654 -0.212 -2.980 1.00 23.56 250 LEU A O 1
ATOM 631 N N . PRO A 1 83 ? 31.789 1.863 -3.057 1.00 24.33 251 PRO A N 1
ATOM 632 C CA . PRO A 1 83 ? 30.917 1.563 -4.162 1.00 25.28 251 PRO A CA 1
ATOM 633 C C . PRO A 1 83 ? 31.566 0.906 -5.344 1.00 25.05 251 PRO A C 1
ATOM 634 O O . PRO A 1 83 ? 32.704 1.221 -5.758 1.00 25.35 251 PRO A O 1
ATOM 638 N N . PHE A 1 84 ? 30.930 -0.168 -5.830 1.00 22.97 252 PHE A N 1
ATOM 639 C CA . PHE A 1 84 ? 31.486 -0.867 -6.921 1.00 21.35 252 PHE A CA 1
ATOM 640 C C . PHE A 1 84 ? 31.484 -0.060 -8.212 1.00 24.49 252 PHE A C 1
ATOM 641 O O . PHE A 1 84 ? 30.512 0.621 -8.480 1.00 26.93 252 PHE A O 1
ATOM 649 N N . SER A 1 85 ? 32.564 -0.183 -8.961 1.00 26.14 253 SER A N 1
ATOM 650 C CA . SER A 1 85 ? 32.798 0.537 -10.237 1.00 28.83 253 SER A CA 1
ATOM 651 C C . SER A 1 85 ? 32.262 -0.275 -11.365 1.00 32.40 253 SER A C 1
ATOM 652 O O . SER A 1 85 ? 32.097 -1.513 -11.293 1.00 28.42 253 SER A O 1
ATOM 655 N N . LYS A 1 86 ? 32.197 0.359 -12.531 1.00 32.10 254 LYS A N 1
ATOM 656 C CA . LYS A 1 86 ? 31.883 -0.363 -13.712 1.00 33.34 254 LYS A CA 1
ATOM 657 C C . LYS A 1 86 ? 32.923 -1.445 -13.931 1.00 33.51 254 LYS A C 1
ATOM 658 O O . LYS A 1 86 ? 34.106 -1.303 -13.626 1.00 36.41 254 LYS A O 1
ATOM 664 N N . ARG A 1 87 ? 32.464 -2.572 -14.435 1.00 34.03 255 ARG A N 1
ATOM 665 C CA . ARG A 1 87 ? 33.347 -3.745 -14.679 1.00 37.28 255 ARG A CA 1
ATOM 666 C C . ARG A 1 87 ? 33.917 -4.443 -13.435 1.00 31.61 255 ARG A C 1
ATOM 667 O O . ARG A 1 87 ? 34.766 -5.272 -13.582 1.00 37.31 255 ARG A O 1
ATOM 675 N N . GLU A 1 88 ? 33.525 -4.049 -12.239 1.00 29.59 256 GLU A N 1
ATOM 676 C CA . GLU A 1 88 ? 34.039 -4.691 -11.043 1.00 27.40 256 GLU A CA 1
ATOM 677 C C . GLU A 1 88 ? 33.049 -5.810 -10.693 1.00 23.65 256 GLU A C 1
ATOM 678 O O . GLU A 1 88 ? 31.849 -5.607 -10.723 1.00 27.87 256 GLU A O 1
ATOM 684 N N . GLY A 1 89 ? 33.594 -6.886 -10.249 1.00 22.20 257 GLY A N 1
ATOM 685 C CA . GLY A 1 89 ? 32.803 -7.978 -9.642 1.00 20.64 257 GLY A CA 1
ATOM 686 C C . GLY A 1 89 ? 32.713 -9.149 -10.580 1.00 23.28 257 GLY A C 1
ATOM 687 O O . GLY A 1 89 ? 33.204 -9.111 -11.731 1.00 24.39 257 GLY A O 1
ATOM 688 N N . PRO A 1 90 ? 32.111 -10.268 -10.146 1.00 20.20 258 PRO A N 1
ATOM 689 C CA . PRO A 1 90 ? 31.334 -10.395 -8.892 1.00 18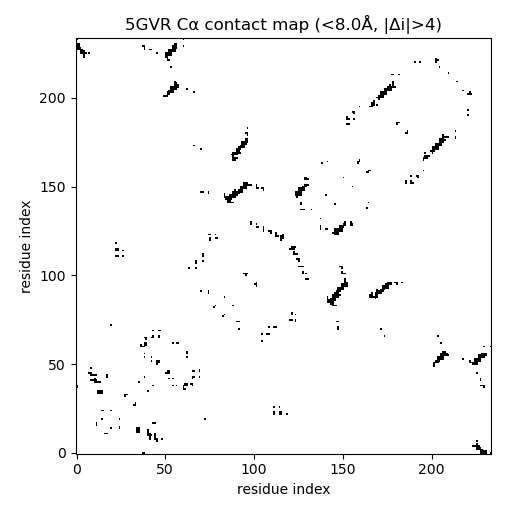.81 258 PRO A CA 1
ATOM 690 C C . PRO A 1 90 ? 32.159 -10.525 -7.648 1.00 17.30 258 PRO A C 1
ATOM 691 O O . PRO A 1 90 ? 33.296 -11.003 -7.755 1.00 20.27 258 PRO A O 1
ATOM 695 N N . TYR A 1 91 ? 31.603 -10.089 -6.507 1.00 15.49 259 TYR A N 1
ATOM 696 C CA . TYR A 1 91 ? 32.144 -10.378 -5.210 1.00 15.62 259 TYR A CA 1
ATOM 697 C C . TYR A 1 91 ? 31.695 -11.736 -4.729 1.00 15.76 259 TYR A C 1
ATOM 698 O O . TYR A 1 91 ? 32.481 -12.453 -4.112 1.00 17.17 259 TYR A O 1
ATOM 707 N N . GLY A 1 92 ? 30.473 -12.124 -5.084 1.00 16.97 260 GLY A N 1
ATOM 708 C CA . GLY A 1 92 ? 29.949 -13.458 -4.675 1.00 16.06 260 GLY A CA 1
ATOM 709 C C . GLY A 1 92 ? 29.401 -14.174 -5.900 1.00 16.76 260 GLY A C 1
ATOM 710 O O . GLY A 1 92 ? 28.802 -13.553 -6.746 1.00 17.96 260 GLY A O 1
ATOM 711 N N . LEU A 1 93 ? 29.642 -15.462 -5.952 1.00 15.48 261 LEU A N 1
ATOM 712 C CA . LEU A 1 93 ? 29.246 -16.269 -7.126 1.00 15.66 261 LEU A CA 1
ATOM 713 C C . LEU A 1 93 ? 28.570 -17.489 -6.555 1.00 17.32 261 LEU A C 1
ATOM 714 O O . LEU A 1 93 ? 29.049 -18.163 -5.605 1.00 15.92 261 LEU A O 1
ATOM 719 N N . ILE A 1 94 ? 27.458 -17.862 -7.162 1.00 15.29 262 ILE A N 1
ATOM 720 C CA . ILE A 1 94 ? 26.749 -19.104 -6.849 1.00 16.04 262 ILE A CA 1
ATOM 721 C C . ILE A 1 94 ? 26.702 -19.893 -8.113 1.00 16.39 262 ILE A C 1
ATOM 722 O O . ILE A 1 94 ? 26.269 -19.368 -9.203 1.00 17.91 262 ILE A O 1
ATOM 727 N N . ILE A 1 95 ? 27.142 -21.129 -8.072 1.00 15.52 263 ILE A N 1
ATOM 728 C CA . ILE A 1 95 ? 27.175 -21.970 -9.288 1.00 17.57 263 ILE A CA 1
ATOM 729 C C . ILE A 1 95 ? 26.156 -23.099 -9.066 1.00 17.98 263 ILE A C 1
ATOM 730 O O . ILE A 1 95 ? 26.157 -23.723 -8.032 1.00 16.63 263 ILE A O 1
ATOM 735 N N . CYS A 1 96 ? 25.299 -23.372 -10.074 1.00 19.33 264 CYS A N 1
ATOM 736 C CA . CYS A 1 96 ? 24.339 -24.487 -9.906 1.00 20.56 264 CYS A CA 1
ATOM 737 C C . CYS A 1 96 ? 24.153 -25.189 -11.196 1.00 20.16 264 CYS A C 1
ATOM 738 O O . CYS A 1 96 ? 24.718 -24.784 -12.203 1.00 19.72 264 CYS A O 1
ATOM 741 N N . PRO A 1 97 ? 23.421 -26.325 -11.129 1.00 20.46 265 PRO A N 1
ATOM 742 C CA . PRO A 1 97 ? 23.501 -27.232 -12.257 1.00 19.62 265 PRO A CA 1
ATOM 743 C C . PRO A 1 97 ? 22.589 -26.835 -13.421 1.00 19.12 265 PRO A C 1
ATOM 744 O O . PRO A 1 97 ? 22.933 -27.225 -14.545 1.00 21.63 265 PRO A O 1
ATOM 748 N N . SER A 1 98 ? 21.556 -26.076 -13.222 1.00 18.40 266 SER A N 1
ATOM 749 C CA . SER A 1 98 ? 20.512 -25.929 -14.235 1.00 18.12 266 SER A CA 1
ATOM 750 C C . SER A 1 98 ? 20.091 -24.542 -14.377 1.00 20.85 266 SER A C 1
ATOM 751 O O . SER A 1 98 ? 20.144 -23.697 -13.457 1.00 19.96 266 SER A O 1
ATOM 754 N N . ARG A 1 99 ? 19.587 -24.227 -15.569 1.00 18.98 267 ARG A N 1
ATOM 755 C CA . ARG A 1 99 ? 19.050 -22.908 -15.813 1.00 21.35 267 ARG A CA 1
ATOM 756 C C . ARG A 1 99 ? 17.911 -22.559 -14.863 1.00 21.37 267 ARG A C 1
ATOM 757 O O . ARG A 1 99 ? 17.789 -21.4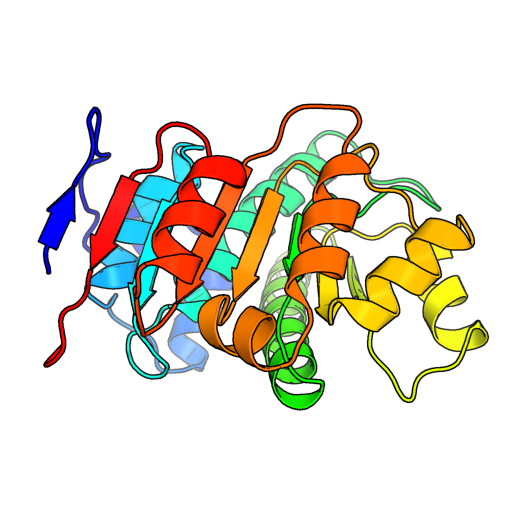51 -14.392 1.00 21.21 267 ARG A O 1
ATOM 765 N N . GLU A 1 100 ? 16.988 -23.518 -14.594 1.00 20.06 268 GLU A N 1
ATOM 766 C CA . GLU A 1 100 ? 15.842 -23.156 -13.762 1.00 19.61 268 GLU A CA 1
ATOM 767 C C . GLU A 1 100 ? 16.161 -22.891 -12.287 1.00 19.16 268 GLU A C 1
ATOM 768 O O . GLU A 1 100 ? 15.585 -22.044 -11.682 1.00 21.14 268 GLU A O 1
ATOM 774 N N . LEU A 1 101 ? 17.169 -23.606 -11.820 1.00 19.30 269 LEU A N 1
ATOM 775 C CA . LEU A 1 101 ? 17.654 -23.403 -10.445 1.00 18.33 269 LEU A CA 1
ATOM 776 C C . LEU A 1 101 ? 18.401 -22.038 -10.386 1.00 18.07 269 LEU A C 1
ATOM 777 O O . LEU A 1 101 ? 18.207 -21.286 -9.431 1.00 18.96 269 LEU A O 1
ATOM 782 N N . ALA A 1 102 ? 19.197 -21.790 -11.388 1.00 18.21 270 ALA A N 1
ATOM 783 C CA . ALA A 1 102 ? 19.956 -20.465 -11.381 1.00 18.20 270 ALA A CA 1
ATOM 784 C C . ALA A 1 102 ? 18.976 -19.317 -11.442 1.00 20.01 270 ALA A C 1
ATOM 785 O O . ALA A 1 102 ? 19.088 -18.346 -10.711 1.00 18.78 270 ALA A O 1
ATOM 787 N N . ARG A 1 103 ? 17.936 -19.430 -12.283 1.00 20.50 271 ARG A N 1
ATOM 788 C CA . ARG A 1 103 ? 16.916 -18.417 -12.335 1.00 19.44 271 ARG A CA 1
ATOM 789 C C . ARG A 1 103 ? 16.229 -18.236 -11.013 1.00 18.08 271 ARG A C 1
ATOM 790 O O . ARG A 1 103 ? 15.959 -17.114 -10.581 1.00 20.06 271 ARG A O 1
ATOM 798 N N . GLN A 1 104 ? 15.947 -19.309 -10.335 1.00 19.64 272 GLN A N 1
ATOM 799 C CA . GLN A 1 104 ? 15.266 -19.192 -9.092 1.00 19.86 272 GLN A CA 1
ATOM 800 C C . GLN A 1 104 ? 16.062 -18.520 -7.993 1.00 21.34 272 GLN A C 1
ATOM 801 O O . GLN A 1 104 ? 15.590 -17.557 -7.345 1.00 19.62 272 GLN A O 1
ATOM 807 N N . THR A 1 105 ? 17.311 -18.938 -7.929 1.00 17.96 273 THR A N 1
ATOM 808 C CA . THR A 1 105 ? 18.225 -18.347 -6.932 1.00 17.36 273 THR A CA 1
ATOM 809 C C . THR A 1 105 ? 18.497 -16.897 -7.233 1.00 18.78 273 THR A C 1
ATOM 810 O O . THR A 1 105 ? 18.498 -16.075 -6.333 1.00 19.14 273 THR A O 1
ATOM 814 N N . HIS A 1 106 ? 18.735 -16.541 -8.477 1.00 17.06 274 HIS A N 1
ATOM 815 C CA . HIS A 1 106 ? 18.883 -15.187 -8.882 1.00 17.90 274 HIS A CA 1
ATOM 816 C C . HIS A 1 106 ? 17.701 -14.337 -8.526 1.00 19.45 274 HIS A C 1
ATOM 817 O O . HIS A 1 106 ? 17.828 -13.211 -8.156 1.00 20.14 274 HIS A O 1
ATOM 824 N N . GLY A 1 107 ? 16.506 -14.905 -8.688 1.00 19.16 275 GLY A N 1
ATOM 825 C CA . GLY A 1 107 ? 15.345 -14.100 -8.310 1.00 21.25 275 GLY A CA 1
ATOM 826 C C . GLY A 1 107 ? 15.185 -13.870 -6.845 1.00 20.92 275 GLY A C 1
ATOM 827 O O . GLY A 1 107 ? 14.694 -12.818 -6.441 1.00 23.34 275 GLY A O 1
ATOM 828 N N . ILE A 1 108 ? 15.628 -14.834 -6.055 1.00 21.21 276 ILE A N 1
ATOM 829 C CA . ILE A 1 108 ? 15.636 -14.717 -4.625 1.00 20.56 276 ILE A CA 1
ATOM 830 C C . ILE A 1 108 ? 16.596 -13.553 -4.272 1.00 22.67 276 ILE A C 1
ATOM 831 O O . ILE A 1 108 ? 16.285 -12.662 -3.474 1.00 20.43 276 ILE A O 1
ATOM 836 N N . LEU A 1 109 ? 17.778 -13.564 -4.884 1.00 20.13 277 LEU A N 1
ATOM 837 C CA . LEU A 1 109 ? 18.748 -12.474 -4.608 1.00 20.19 277 LEU A CA 1
ATOM 838 C C . LEU A 1 109 ? 18.148 -11.112 -4.939 1.00 22.96 277 LEU A C 1
ATOM 839 O O . LEU A 1 109 ? 18.214 -10.220 -4.098 1.00 22.14 277 LEU A O 1
ATOM 844 N N . GLU A 1 110 ? 17.517 -10.999 -6.112 1.00 22.36 278 GLU A N 1
ATOM 845 C CA . GLU A 1 110 ? 16.977 -9.717 -6.534 1.00 24.66 278 GLU A CA 1
ATOM 846 C C . GLU A 1 110 ? 15.805 -9.304 -5.651 1.00 25.25 278 GLU A C 1
ATOM 847 O O . GLU A 1 110 ? 15.653 -8.145 -5.402 1.00 23.91 278 GLU A O 1
ATOM 853 N N . TYR A 1 111 ? 14.998 -10.249 -5.194 1.00 23.27 279 TYR A N 1
ATOM 854 C CA . TYR A 1 111 ? 13.968 -9.940 -4.199 1.00 26.64 279 TYR A CA 1
ATOM 855 C C . TYR A 1 111 ? 14.497 -9.233 -2.959 1.00 30.43 279 TYR A C 1
ATOM 856 O O . TYR A 1 111 ? 14.023 -8.128 -2.597 1.00 27.37 279 TYR A O 1
ATOM 865 N N . TYR A 1 112 ? 15.497 -9.820 -2.313 1.00 26.60 280 TYR A N 1
ATOM 866 C CA . TYR A 1 112 ? 16.044 -9.217 -1.107 1.00 24.40 280 TYR A CA 1
ATOM 867 C C . TYR A 1 112 ? 16.775 -7.922 -1.384 1.00 26.43 280 TYR A C 1
ATOM 868 O O . TYR A 1 112 ? 16.714 -7.010 -0.569 1.00 25.99 280 TYR A O 1
ATOM 877 N N . CYS A 1 113 ? 17.435 -7.837 -2.525 1.00 2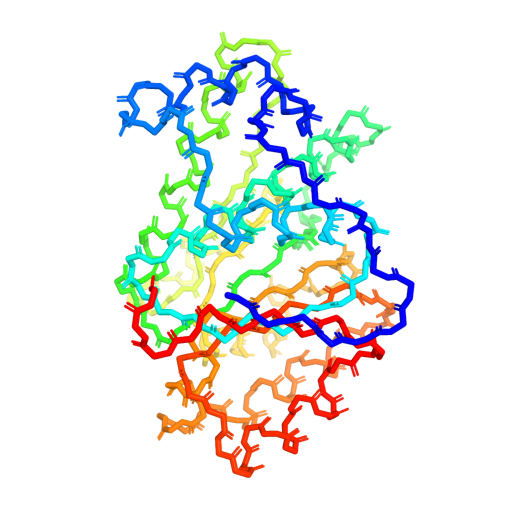5.04 281 CYS A N 1
ATOM 878 C CA . CYS A 1 113 ? 18.165 -6.641 -2.925 1.00 26.18 281 CYS A CA 1
ATOM 879 C C . CYS A 1 113 ? 17.161 -5.503 -3.180 1.00 25.78 281 CYS A C 1
ATOM 880 O O . CYS A 1 113 ? 17.403 -4.354 -2.785 1.00 26.52 281 CYS A O 1
ATOM 883 N N . ARG A 1 114 ? 16.005 -5.827 -3.724 1.00 25.48 282 ARG A N 1
ATOM 884 C CA . ARG A 1 114 ? 14.978 -4.820 -3.968 1.00 26.17 282 ARG A CA 1
ATOM 885 C C . ARG A 1 114 ? 14.452 -4.347 -2.644 1.00 28.69 282 ARG A C 1
ATOM 886 O O . ARG A 1 114 ? 14.323 -3.115 -2.420 1.00 26.48 282 ARG A O 1
ATOM 894 N N . LEU A 1 115 ? 14.164 -5.268 -1.741 1.00 26.82 283 LEU A N 1
ATOM 895 C CA . LEU A 1 115 ? 13.724 -4.866 -0.386 1.00 29.53 283 LEU A CA 1
ATOM 896 C C . LEU A 1 115 ? 14.694 -3.973 0.359 1.00 30.94 283 LEU A C 1
ATOM 897 O O . LEU A 1 115 ? 14.316 -2.975 1.013 1.00 30.79 283 LEU A O 1
ATOM 902 N N . LEU A 1 116 ? 15.983 -4.229 0.213 1.00 28.33 284 LEU A N 1
ATOM 903 C CA . LEU A 1 116 ? 16.976 -3.400 0.853 1.00 26.16 284 LEU A CA 1
ATOM 904 C C . LEU A 1 116 ? 16.971 -1.999 0.274 1.00 28.41 284 LEU A C 1
ATOM 905 O O . LEU A 1 116 ? 17.073 -0.996 1.040 1.00 28.34 284 LEU A O 1
ATOM 910 N N . GLN A 1 117 ? 16.884 -1.909 -1.048 1.00 27.68 285 GLN A N 1
ATOM 911 C CA . GLN A 1 117 ? 16.870 -0.626 -1.710 1.00 31.73 285 GLN A CA 1
ATOM 912 C C . GLN A 1 117 ? 15.600 0.164 -1.404 1.00 33.14 285 GLN A C 1
ATOM 913 O O . GLN A 1 117 ? 15.669 1.392 -1.293 1.00 35.11 285 GLN A O 1
ATOM 919 N N . GLU A 1 118 ? 14.492 -0.521 -1.171 1.00 32.69 286 GLU A N 1
ATOM 920 C CA . GLU A 1 118 ? 13.238 0.204 -0.772 1.00 34.37 286 GLU A CA 1
ATOM 921 C C . GLU A 1 118 ? 13.317 0.753 0.621 1.00 39.44 286 GLU A C 1
ATOM 922 O O . GLU A 1 118 ? 12.472 1.565 0.986 1.00 38.99 286 GLU A O 1
ATOM 928 N N . ASP A 1 119 ? 14.288 0.309 1.415 1.00 34.00 287 ASP A N 1
ATOM 929 C CA . ASP A 1 119 ? 14.566 0.781 2.715 1.00 36.06 287 ASP A CA 1
ATOM 930 C C . ASP A 1 119 ? 15.924 1.554 2.787 1.00 39.53 287 ASP A C 1
ATOM 931 O O . ASP A 1 119 ? 16.661 1.394 3.735 1.00 45.40 287 ASP A O 1
ATOM 936 N N . SER A 1 120 ? 16.260 2.377 1.796 1.00 47.06 288 SER A N 1
ATOM 937 C CA . SER A 1 120 ? 17.511 3.207 1.862 1.00 48.00 288 SER A CA 1
ATOM 938 C C . SER A 1 120 ? 18.880 2.435 2.033 1.00 45.15 288 SER A C 1
ATOM 939 O O . SER A 1 120 ? 19.841 2.929 2.600 1.00 43.00 288 SER A O 1
ATOM 942 N N . SER A 1 121 ? 18.957 1.206 1.551 1.00 36.53 289 SER A N 1
ATOM 943 C CA . SER A 1 121 ? 20.278 0.640 1.218 1.00 31.19 289 SER A CA 1
ATOM 944 C C . SER A 1 121 ? 20.562 1.008 -0.220 1.00 27.13 289 SER A C 1
ATOM 945 O O . SER A 1 121 ? 19.644 1.249 -0.995 1.00 28.64 289 SER A O 1
ATOM 948 N N . PRO A 1 122 ? 21.849 0.888 -0.635 1.00 28.64 290 PRO A N 1
ATOM 949 C CA . PRO A 1 122 ? 22.140 0.895 -2.052 1.00 26.56 290 PRO A CA 1
ATOM 950 C C . PRO A 1 122 ? 21.523 -0.279 -2.801 1.00 27.16 290 PRO A C 1
ATOM 951 O O . PRO A 1 122 ? 21.313 -1.291 -2.180 1.00 27.96 290 PRO A O 1
ATOM 955 N N . LEU A 1 123 ? 21.302 -0.156 -4.095 1.00 27.81 291 LEU A N 1
ATOM 956 C CA . LEU A 1 123 ? 20.802 -1.256 -4.900 1.00 29.86 291 LEU A CA 1
ATOM 957 C C . LEU A 1 123 ? 22.007 -2.110 -5.318 1.00 28.38 291 LEU A C 1
ATOM 958 O O . LEU A 1 123 ? 22.910 -1.641 -5.977 1.00 31.97 291 LEU A O 1
ATOM 963 N N . LEU A 1 124 ? 22.050 -3.347 -4.849 1.00 23.33 292 LEU A N 1
ATOM 964 C CA . LEU A 1 124 ? 23.029 -4.309 -5.221 1.00 24.03 292 LEU A CA 1
ATOM 965 C C . LEU A 1 124 ? 22.613 -4.893 -6.570 1.00 22.51 292 LEU A C 1
ATOM 966 O O . LEU A 1 124 ? 21.405 -5.128 -6.833 1.00 26.31 292 LEU A O 1
ATOM 971 N N . ARG A 1 125 ? 23.567 -5.290 -7.356 1.00 18.62 293 ARG A N 1
ATOM 972 C CA . ARG A 1 125 ? 23.375 -5.762 -8.696 1.00 21.62 293 ARG A CA 1
ATOM 973 C C . ARG A 1 125 ? 23.713 -7.258 -8.760 1.00 21.08 293 ARG A C 1
ATOM 974 O O . ARG A 1 125 ? 24.825 -7.718 -8.422 1.00 21.01 293 ARG A O 1
ATOM 982 N N . CYS A 1 126 ? 22.764 -8.007 -9.327 1.00 20.65 294 CYS A N 1
ATOM 983 C CA . CYS A 1 126 ? 22.872 -9.446 -9.437 1.00 21.72 294 CYS A CA 1
ATOM 984 C C . CYS A 1 126 ? 22.772 -9.895 -10.915 1.00 23.89 294 CYS A C 1
ATOM 985 O O . CYS A 1 126 ? 21.810 -9.581 -11.618 1.00 25.01 294 CYS A O 1
ATOM 988 N N . ALA A 1 127 ? 23.711 -10.676 -11.365 1.00 22.40 295 ALA A N 1
ATOM 989 C CA . ALA A 1 127 ? 23.841 -11.118 -12.738 1.00 21.35 295 ALA A CA 1
ATOM 990 C C . ALA A 1 127 ? 23.466 -12.598 -12.818 1.00 23.56 295 ALA A C 1
ATOM 991 O O . ALA A 1 127 ? 23.793 -13.396 -11.914 1.00 21.33 295 ALA A O 1
ATOM 993 N N . LEU A 1 128 ? 22.848 -12.968 -13.946 1.00 21.76 296 LEU A N 1
ATOM 994 C CA . LEU A 1 128 ? 22.547 -14.330 -14.202 1.00 22.64 296 LEU A CA 1
ATOM 995 C C . LEU A 1 128 ? 23.398 -14.737 -15.371 1.00 26.48 296 LEU A C 1
ATOM 996 O O . LEU A 1 128 ? 23.282 -14.084 -16.431 1.00 34.93 296 LEU A O 1
ATOM 1001 N N . CYS A 1 129 ? 24.164 -15.813 -15.289 1.00 21.53 297 CYS A N 1
ATOM 1002 C CA . CYS A 1 129 ? 25.055 -16.218 -16.375 1.00 23.52 297 CYS A CA 1
ATOM 1003 C C . CYS A 1 129 ? 24.800 -17.651 -16.736 1.00 22.36 297 CYS A C 1
ATOM 1004 O O . CYS A 1 129 ? 25.362 -18.575 -16.185 1.00 22.36 297 CYS A O 1
ATOM 1007 N N . ILE A 1 130 ? 23.836 -17.814 -17.646 1.00 21.72 298 ILE A N 1
ATOM 1008 C CA . ILE A 1 130 ? 23.363 -19.149 -18.057 1.00 21.49 298 ILE A CA 1
ATOM 1009 C C . ILE A 1 130 ? 23.184 -19.191 -19.537 1.00 22.64 298 ILE A C 1
ATOM 1010 O O . ILE A 1 130 ? 23.255 -18.149 -20.219 1.00 21.75 298 ILE A O 1
ATOM 1015 N N . GLY A 1 131 ? 22.879 -20.393 -20.014 1.00 24.82 299 GLY A N 1
ATOM 1016 C CA . GLY A 1 131 ? 22.545 -20.500 -21.420 1.00 26.54 299 GLY A CA 1
ATOM 1017 C C . GLY A 1 131 ? 21.285 -19.877 -21.847 1.00 24.70 299 GLY A C 1
ATOM 1018 O O . GLY A 1 131 ? 20.403 -19.578 -21.061 1.00 25.33 299 GLY A O 1
ATOM 1019 N N . GLY A 1 132 ? 21.158 -19.666 -23.170 1.00 30.17 300 GLY A N 1
ATOM 1020 C CA . GLY A 1 132 ? 19.927 -19.121 -23.720 1.00 36.99 300 GLY A CA 1
ATOM 1021 C C . GLY A 1 132 ? 19.901 -17.605 -23.656 1.00 43.30 300 GLY A C 1
ATOM 1022 O O . GLY A 1 132 ? 18.890 -17.003 -23.977 1.00 49.11 300 GLY A O 1
ATOM 1023 N N . MET A 1 133 ? 20.999 -16.998 -23.223 1.00 39.60 301 MET A N 1
ATOM 1024 C CA . MET A 1 133 ? 21.174 -15.550 -23.173 1.00 45.69 301 MET A CA 1
ATOM 1025 C C . MET A 1 133 ? 22.197 -15.198 -24.243 1.00 46.98 301 MET A C 1
ATOM 1026 O O . MET A 1 133 ? 23.142 -15.961 -24.485 1.00 44.08 301 MET A O 1
ATOM 1031 N N . SER A 1 134 ? 22.103 -14.005 -24.798 1.00 61.43 302 SER A N 1
ATOM 1032 C CA . SER A 1 134 ? 23.161 -13.497 -25.705 1.00 69.85 302 SER A CA 1
ATOM 1033 C C . SER A 1 134 ? 24.387 -12.895 -24.962 1.00 72.40 302 SER A C 1
ATOM 1034 O O . SER A 1 134 ? 24.332 -12.553 -23.768 1.00 63.00 302 SER A O 1
ATOM 1037 N N . VAL A 1 135 ? 25.470 -12.762 -25.738 1.00 83.20 303 VAL A N 1
ATOM 1038 C CA . VAL A 1 135 ? 26.656 -11.928 -25.427 1.00 83.53 303 VAL A CA 1
ATOM 1039 C C . VAL A 1 135 ? 26.210 -10.504 -25.074 1.00 81.22 303 VAL A C 1
ATOM 1040 O O . VAL A 1 135 ? 26.722 -9.876 -24.159 1.00 78.66 303 VAL A O 1
ATOM 1044 N N . LYS A 1 136 ? 25.226 -10.025 -25.809 1.00 79.23 304 LYS A N 1
ATOM 1045 C CA . LYS A 1 136 ? 24.677 -8.702 -25.601 1.00 85.57 304 LYS A CA 1
ATOM 1046 C C . LYS A 1 136 ? 24.190 -8.550 -24.158 1.00 81.67 304 LYS A C 1
ATOM 1047 O O . LYS A 1 136 ? 24.682 -7.689 -23.429 1.00 83.32 304 LYS A O 1
ATOM 1053 N N . GLU A 1 137 ? 23.285 -9.435 -23.741 1.00 74.59 305 GLU A N 1
ATOM 1054 C CA . GLU A 1 137 ? 22.637 -9.339 -22.425 1.00 78.43 305 GLU A CA 1
ATOM 1055 C C . GLU A 1 137 ? 23.676 -9.370 -21.313 1.00 71.00 305 GLU A C 1
ATOM 1056 O O . GLU A 1 137 ? 23.735 -8.487 -20.450 1.00 69.25 305 GLU A O 1
ATOM 1062 N N . GLN A 1 138 ? 24.520 -10.389 -21.388 1.00 64.11 306 GLN A N 1
ATOM 1063 C CA . GLN A 1 138 ? 25.529 -10.608 -20.381 1.00 55.83 306 GLN A CA 1
ATOM 1064 C C . GLN A 1 138 ? 26.470 -9.460 -20.260 1.00 63.61 306 GLN A C 1
ATOM 1065 O O . GLN A 1 138 ? 26.521 -8.879 -19.185 1.00 65.01 306 GLN A O 1
ATOM 1071 N N . MET A 1 139 ? 27.159 -9.103 -21.356 1.00 72.60 307 MET A N 1
ATOM 1072 C CA . MET A 1 139 ? 28.072 -7.925 -21.410 1.00 80.71 307 MET A CA 1
ATOM 1073 C C . MET A 1 139 ? 27.489 -6.673 -20.748 1.00 75.09 307 MET A C 1
ATOM 1074 O O . MET A 1 139 ? 28.202 -5.961 -20.025 1.00 66.73 307 MET A O 1
ATOM 1079 N N . GLU A 1 140 ? 26.198 -6.426 -21.001 1.00 88.55 308 GLU A N 1
ATOM 1080 C CA . GLU A 1 140 ? 25.482 -5.251 -20.470 1.00 98.58 308 GLU A CA 1
ATOM 1081 C C . GLU A 1 140 ? 25.521 -5.142 -18.966 1.00 93.85 308 GLU A C 1
ATOM 1082 O O . GLU A 1 140 ? 25.964 -4.111 -18.412 1.00 99.86 308 GLU A O 1
ATOM 1088 N N . THR A 1 141 ? 25.034 -6.199 -18.317 1.00 72.71 309 THR A N 1
ATOM 1089 C CA . THR A 1 141 ? 24.957 -6.207 -16.865 1.00 72.75 309 THR A CA 1
ATOM 1090 C C . THR A 1 141 ? 26.380 -6.114 -16.282 1.00 65.29 309 THR A C 1
ATOM 1091 O O . THR A 1 141 ? 26.623 -5.252 -15.449 1.00 68.90 309 THR A O 1
ATOM 1095 N N . ILE A 1 142 ? 27.321 -6.934 -16.760 1.00 56.78 310 ILE A N 1
ATOM 1096 C CA . ILE A 1 142 ? 28.736 -6.891 -16.242 1.00 56.65 310 ILE A CA 1
ATOM 1097 C C . ILE A 1 142 ? 29.406 -5.519 -16.427 1.00 58.58 310 ILE A C 1
ATOM 1098 O O . ILE A 1 142 ? 30.206 -5.112 -15.560 1.00 48.80 310 ILE A O 1
ATOM 1103 N N . ARG A 1 143 ? 29.059 -4.800 -17.513 1.00 61.83 311 ARG A N 1
ATOM 1104 C CA . ARG A 1 143 ? 29.478 -3.378 -17.707 1.00 57.09 311 ARG A CA 1
ATOM 1105 C C . ARG A 1 143 ? 29.235 -2.479 -16.501 1.00 55.54 311 ARG A C 1
ATOM 1106 O O . ARG A 1 143 ? 30.065 -1.656 -16.194 1.00 50.01 311 ARG A O 1
ATOM 1114 N N . HIS A 1 144 ? 28.100 -2.615 -15.819 1.00 44.45 312 HIS A N 1
ATOM 1115 C CA . HIS A 1 144 ? 27.844 -1.803 -14.633 1.00 45.19 312 HIS A CA 1
ATOM 1116 C C . HIS A 1 144 ? 28.515 -2.245 -13.358 1.00 36.26 312 HIS A C 1
ATOM 1117 O O . HIS A 1 144 ? 28.420 -1.600 -12.346 1.00 36.66 312 HIS A O 1
ATOM 1124 N N . GLY A 1 145 ? 29.185 -3.364 -13.394 1.00 35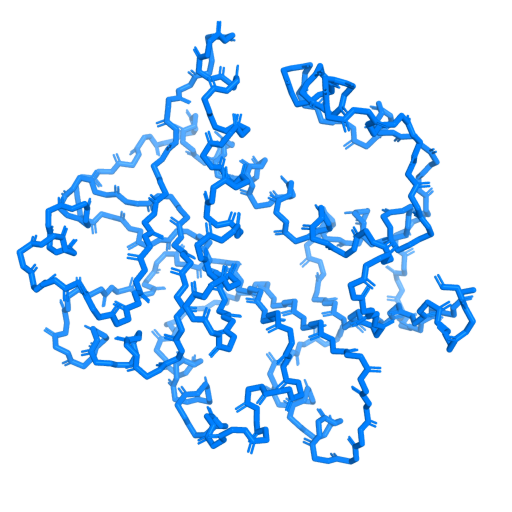.98 313 GLY A N 1
ATOM 1125 C CA . GLY A 1 145 ? 29.713 -3.942 -12.193 1.00 33.20 313 GLY A CA 1
ATOM 1126 C C . GLY A 1 145 ? 28.591 -4.808 -11.613 1.00 31.79 313 GLY A C 1
ATOM 1127 O O . GLY A 1 145 ? 27.385 -4.523 -11.712 1.00 28.65 313 GLY A O 1
ATOM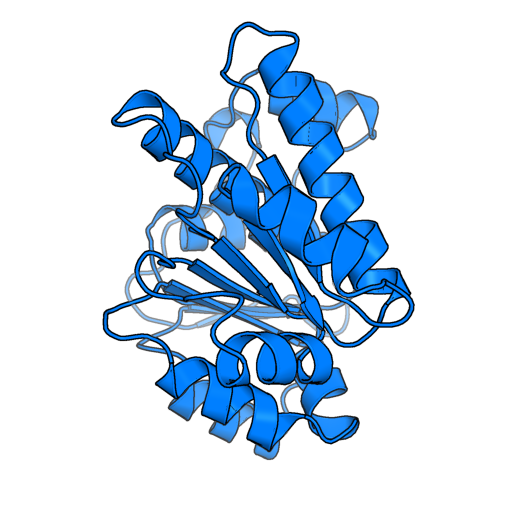 1128 N N . VAL A 1 146 ? 29.038 -5.847 -10.953 1.00 25.91 314 VAL A N 1
ATOM 1129 C CA . VAL A 1 146 ? 28.118 -6.918 -10.420 1.00 23.23 314 VAL A CA 1
ATOM 1130 C C . VAL A 1 146 ? 28.546 -7.209 -9.029 1.00 20.92 314 VAL A C 1
ATOM 1131 O O . VAL A 1 146 ? 29.740 -7.482 -8.776 1.00 21.18 314 VAL A O 1
ATOM 1135 N N . HIS A 1 147 ? 27.585 -7.213 -8.094 1.00 18.42 315 HIS A N 1
ATOM 1136 C CA . HIS A 1 147 ? 27.846 -7.723 -6.730 1.00 18.05 315 HIS A CA 1
ATOM 1137 C C . HIS A 1 147 ? 27.804 -9.251 -6.630 1.00 17.91 315 HIS A C 1
ATOM 1138 O O . HIS A 1 147 ? 28.750 -9.875 -6.172 1.00 17.31 315 HIS A O 1
ATOM 1145 N N . MET A 1 148 ? 26.745 -9.842 -7.169 1.00 19.63 316 MET A N 1
ATOM 1146 C CA . MET A 1 148 ? 26.479 -11.262 -7.055 1.00 18.14 316 MET A CA 1
ATOM 1147 C C . MET A 1 148 ? 26.174 -11.795 -8.451 1.00 19.35 316 MET A C 1
ATOM 1148 O O . MET A 1 148 ? 25.476 -11.167 -9.223 1.00 21.20 316 MET A O 1
ATOM 1153 N N . MET A 1 149 ? 26.701 -12.976 -8.755 1.00 16.45 317 MET A N 1
ATOM 1154 C CA . MET A 1 149 ? 26.442 -13.624 -10.039 1.00 16.79 317 MET A CA 1
ATOM 1155 C C . MET A 1 149 ? 25.965 -15.061 -9.704 1.00 17.23 317 MET A C 1
ATOM 1156 O O . MET A 1 149 ? 26.493 -15.740 -8.828 1.00 16.84 317 MET A O 1
ATOM 1161 N N . VAL A 1 150 ? 24.944 -15.547 -10.478 1.00 17.36 318 VAL A N 1
ATOM 1162 C CA . VAL A 1 150 ? 24.470 -16.914 -10.421 1.00 16.14 318 VAL A CA 1
ATOM 1163 C C . VAL A 1 150 ? 24.663 -17.501 -11.766 1.00 17.61 318 VAL A C 1
ATOM 1164 O O . VAL A 1 150 ? 24.217 -16.916 -12.761 1.00 18.74 318 VAL A O 1
ATOM 1168 N N . ALA A 1 151 ? 25.353 -18.618 -11.814 1.00 17.01 319 ALA A N 1
ATOM 1169 C CA . ALA A 1 151 ? 25.812 -19.197 -13.107 1.00 16.62 319 ALA A CA 1
ATOM 1170 C C . ALA A 1 151 ? 25.678 -20.679 -13.114 1.00 16.39 319 ALA A C 1
ATOM 1171 O O . ALA A 1 151 ? 25.626 -21.323 -12.117 1.00 19.68 319 ALA A O 1
ATOM 1173 N N . THR A 1 152 ? 25.633 -21.221 -14.334 1.00 18.24 320 THR A N 1
ATOM 1174 C CA . THR A 1 152 ? 25.889 -22.637 -14.486 1.00 16.93 320 THR A CA 1
ATOM 1175 C C . THR A 1 152 ? 27.330 -22.789 -14.952 1.00 19.27 320 THR A C 1
ATOM 1176 O O . THR A 1 152 ? 27.962 -21.807 -15.535 1.00 19.95 320 THR A O 1
ATOM 1180 N N . PRO A 1 153 ? 27.949 -23.962 -14.783 1.00 19.73 321 PRO A N 1
ATOM 1181 C CA . PRO A 1 153 ? 29.415 -24.040 -14.918 1.00 21.55 321 PRO A CA 1
ATOM 1182 C C . PRO A 1 153 ? 29.955 -23.875 -16.351 1.00 21.32 321 PRO A C 1
ATOM 1183 O O . PRO A 1 153 ? 30.989 -23.249 -16.511 1.00 22.37 321 PRO A O 1
ATOM 1187 N N . GLY A 1 154 ? 29.251 -24.406 -17.363 1.00 23.35 322 GLY A N 1
ATOM 1188 C CA . GLY A 1 154 ? 29.773 -24.327 -18.716 1.00 25.31 322 GLY A CA 1
ATOM 1189 C C . GLY A 1 154 ? 29.712 -22.914 -19.256 1.00 23.59 322 GLY A C 1
ATOM 1190 O O . GLY A 1 154 ? 30.661 -22.452 -19.822 1.00 24.42 322 GLY A O 1
ATOM 1191 N N . ARG A 1 155 ? 28.640 -22.217 -18.949 1.00 21.08 323 ARG A N 1
ATOM 1192 C CA . ARG A 1 155 ? 28.540 -20.855 -19.362 1.00 23.29 323 ARG A CA 1
ATOM 1193 C C . ARG A 1 155 ? 29.554 -19.979 -18.665 1.00 23.44 323 ARG A C 1
ATOM 1194 O O . ARG A 1 155 ? 30.175 -19.087 -19.285 1.00 21.81 323 ARG A O 1
ATOM 1202 N N . LEU A 1 156 ? 29.762 -20.236 -17.377 1.00 21.06 324 LEU A N 1
ATOM 1203 C CA . LEU A 1 156 ? 30.764 -19.381 -16.649 1.00 18.76 324 LEU A CA 1
ATOM 1204 C C . LEU A 1 156 ? 32.130 -19.620 -17.237 1.00 19.58 324 LEU A C 1
ATOM 1205 O O . LEU A 1 156 ? 32.882 -18.669 -17.389 1.00 21.31 324 LEU A O 1
ATOM 1210 N N . MET A 1 157 ? 32.475 -20.873 -17.483 1.00 19.97 325 MET A N 1
ATOM 1211 C CA . MET A 1 157 ? 33.763 -21.169 -18.105 1.00 22.24 325 MET A CA 1
ATOM 1212 C C . MET A 1 157 ? 33.979 -20.427 -19.409 1.00 25.47 325 MET A C 1
ATOM 1213 O O . MET A 1 157 ? 35.024 -19.846 -19.645 1.00 26.78 325 MET A O 1
ATOM 1218 N N . ASP A 1 158 ? 32.954 -20.389 -20.211 1.00 25.05 326 ASP A N 1
ATOM 1219 C CA . ASP A 1 158 ? 33.010 -19.661 -21.479 1.00 29.81 326 ASP A CA 1
ATOM 1220 C C . ASP A 1 158 ? 33.325 -18.222 -21.259 1.00 29.37 326 ASP A C 1
ATOM 1221 O O . ASP A 1 158 ? 34.265 -17.677 -21.873 1.00 30.04 326 ASP A O 1
ATOM 1226 N N . LEU A 1 159 ? 32.612 -17.610 -20.311 1.00 26.46 327 LEU A N 1
ATOM 1227 C CA . LEU A 1 159 ? 32.822 -16.200 -20.007 1.00 27.49 327 LEU A CA 1
ATOM 1228 C C . LEU A 1 159 ? 34.190 -15.913 -19.462 1.00 25.82 327 LEU A C 1
ATOM 1229 O O . LEU A 1 159 ? 34.815 -14.914 -19.824 1.00 28.06 327 LEU A O 1
ATOM 1234 N N . LEU A 1 160 ? 34.698 -16.771 -18.601 1.00 21.74 328 LEU A N 1
ATOM 1235 C CA . LEU A 1 160 ? 36.027 -16.579 -18.073 1.00 22.95 328 LEU A CA 1
ATOM 1236 C C . LEU A 1 160 ? 37.104 -16.676 -19.186 1.00 27.11 328 LEU A C 1
ATOM 1237 O O . LEU A 1 160 ? 38.027 -15.830 -19.257 1.00 29.03 328 LEU A O 1
ATOM 1242 N N . GLN A 1 161 ? 36.923 -17.631 -20.072 1.00 27.31 329 GLN A N 1
ATOM 1243 C CA . GLN A 1 161 ? 37.896 -17.812 -21.179 1.00 31.43 329 GLN A CA 1
ATOM 1244 C C . GLN A 1 161 ? 37.947 -16.672 -22.089 1.00 35.24 329 GLN A C 1
ATOM 1245 O O . GLN A 1 161 ? 39.039 -16.289 -22.559 1.00 38.77 329 GLN A O 1
ATOM 1251 N N . LYS A 1 162 ? 36.799 -16.108 -22.334 1.00 28.37 330 LYS A N 1
ATOM 1252 C CA . LYS A 1 162 ? 36.698 -14.980 -23.203 1.00 36.42 330 LYS A CA 1
ATOM 1253 C C . LYS A 1 162 ? 37.035 -13.662 -22.537 1.00 35.84 330 LYS A C 1
ATOM 1254 O O . LYS A 1 162 ? 36.914 -12.618 -23.156 1.00 37.74 330 LYS A O 1
ATOM 1260 N N . LYS A 1 163 ? 37.433 -13.712 -21.254 1.00 32.31 331 LYS A N 1
ATOM 1261 C CA . LYS A 1 163 ? 37.760 -12.554 -20.425 1.00 33.75 331 LYS A CA 1
ATOM 1262 C C . LYS A 1 163 ? 36.594 -11.569 -20.351 1.00 30.47 331 LYS A C 1
ATOM 1263 O O . LYS A 1 163 ? 36.757 -10.370 -20.171 1.00 36.66 331 LYS A O 1
ATOM 1269 N N . MET A 1 164 ? 35.395 -12.086 -20.383 1.00 29.79 332 MET A N 1
ATOM 1270 C CA . MET A 1 164 ? 34.219 -11.244 -20.219 1.00 28.81 332 MET A CA 1
ATOM 1271 C C . MET A 1 164 ? 33.844 -11.062 -18.773 1.00 32.28 332 MET A C 1
ATOM 1272 O O . MET A 1 164 ? 33.261 -10.086 -18.394 1.00 34.99 332 MET A O 1
ATOM 1277 N N . VAL A 1 165 ? 34.248 -12.021 -17.964 1.00 28.17 333 VAL A N 1
ATOM 1278 C CA . VAL A 1 165 ? 34.087 -11.968 -16.508 1.00 30.99 333 VAL A CA 1
ATOM 1279 C C . VAL A 1 165 ? 35.447 -12.189 -15.907 1.00 25.34 333 VAL A C 1
ATOM 1280 O O . VAL A 1 165 ? 36.230 -12.998 -16.417 1.00 24.00 333 VAL A O 1
ATOM 1284 N N . SER A 1 166 ? 35.693 -11.620 -14.733 1.00 26.23 334 SER A N 1
ATOM 1285 C CA . SER A 1 166 ? 36.915 -11.877 -13.980 1.00 26.44 334 SER A CA 1
ATOM 1286 C C . SER A 1 166 ? 36.546 -12.246 -12.527 1.00 22.52 334 SER A C 1
ATOM 1287 O O . SER A 1 166 ? 35.570 -11.670 -12.020 1.00 22.10 334 SER A O 1
ATOM 1290 N N . LEU A 1 167 ? 37.281 -13.160 -11.911 1.00 20.89 335 LEU A N 1
ATOM 1291 C CA . LEU A 1 167 ? 37.063 -13.519 -10.458 1.00 19.48 335 LEU A CA 1
ATOM 1292 C C . LEU A 1 167 ? 38.023 -12.786 -9.568 1.00 20.85 335 LEU A C 1
ATOM 1293 O O . LEU A 1 167 ? 38.189 -13.122 -8.398 1.00 20.14 335 LEU A O 1
ATOM 1298 N N . ASP A 1 168 ? 38.605 -11.676 -10.062 1.00 20.43 336 ASP A N 1
ATOM 1299 C CA . ASP A 1 168 ? 39.633 -11.024 -9.267 1.00 21.98 336 ASP A CA 1
ATOM 1300 C C . ASP A 1 168 ? 39.219 -10.433 -7.929 1.00 22.45 336 ASP A C 1
ATOM 1301 O O . ASP A 1 168 ? 40.107 -10.264 -7.043 1.00 22.86 336 ASP A O 1
ATOM 1306 N N . ILE A 1 169 ? 37.942 -10.107 -7.733 1.00 19.81 337 ILE A N 1
ATOM 1307 C CA . ILE A 1 169 ? 37.511 -9.657 -6.417 1.00 19.22 337 ILE A CA 1
ATOM 1308 C C . ILE A 1 169 ? 36.479 -10.619 -5.764 1.00 19.92 337 ILE A C 1
ATOM 1309 O O . ILE A 1 169 ? 35.796 -10.256 -4.830 1.00 20.20 337 ILE A O 1
ATOM 1314 N N . CYS A 1 170 ? 36.340 -11.801 -6.359 1.00 17.13 338 CYS A N 1
ATOM 1315 C CA . CYS A 1 170 ? 35.347 -12.736 -5.809 1.00 17.67 338 CYS A CA 1
ATOM 1316 C C . CYS A 1 170 ? 35.900 -13.404 -4.578 1.00 16.86 338 CYS A C 1
ATOM 1317 O O . CYS A 1 170 ? 36.932 -14.055 -4.626 1.00 18.63 338 CYS A O 1
ATOM 1320 N N . ARG A 1 171 ? 35.238 -13.225 -3.454 1.00 15.89 339 ARG A N 1
ATOM 1321 C CA . ARG A 1 171 ? 35.633 -13.744 -2.150 1.00 18.01 339 ARG A CA 1
ATOM 1322 C C . ARG A 1 171 ? 34.645 -14.781 -1.626 1.00 16.59 339 ARG A C 1
ATOM 1323 O O . ARG A 1 171 ? 34.855 -15.296 -0.530 1.00 18.52 339 ARG A O 1
ATOM 1331 N N . TYR A 1 172 ? 33.582 -15.067 -2.381 1.00 16.09 340 TYR A N 1
ATOM 1332 C CA . TYR A 1 172 ? 32.558 -16.000 -1.872 1.00 15.33 340 TYR A CA 1
ATOM 1333 C C . TYR A 1 172 ? 32.071 -16.854 -3.026 1.00 15.75 340 TYR A C 1
ATOM 1334 O O . TYR A 1 172 ? 31.649 -16.274 -4.016 1.00 16.25 340 TYR A O 1
ATOM 1343 N N . LEU A 1 173 ? 32.153 -18.153 -2.864 1.00 15.05 341 LEU A N 1
ATOM 1344 C CA . LEU A 1 173 ? 31.748 -19.057 -3.905 1.00 15.62 341 LEU A CA 1
ATOM 1345 C C . LEU A 1 173 ? 30.865 -20.166 -3.308 1.00 15.06 341 LEU A C 1
ATOM 1346 O O . LEU A 1 173 ? 31.339 -20.864 -2.430 1.00 15.91 341 LEU A O 1
ATOM 1351 N N . ALA A 1 174 ? 29.601 -20.245 -3.700 1.00 14.73 342 ALA A N 1
ATOM 1352 C CA . ALA A 1 174 ? 28.740 -21.325 -3.263 1.00 15.79 342 ALA A CA 1
ATOM 1353 C C . ALA A 1 174 ? 28.412 -22.253 -4.398 1.00 15.67 342 ALA A C 1
ATOM 1354 O O . ALA A 1 174 ? 28.079 -21.778 -5.485 1.00 16.61 342 ALA A O 1
ATOM 1356 N N . LEU A 1 175 ? 28.550 -23.521 -4.142 1.00 14.98 343 LEU A N 1
ATOM 1357 C CA . LEU A 1 175 ? 28.190 -24.587 -5.127 1.00 16.47 343 LEU A CA 1
ATOM 1358 C C . LEU A 1 175 ? 26.894 -25.213 -4.691 1.00 18.04 343 LEU A C 1
ATOM 1359 O O . LEU A 1 175 ? 26.910 -25.845 -3.649 1.00 16.87 343 LEU A O 1
ATOM 1364 N N . ASP A 1 176 ? 25.836 -25.029 -5.409 1.00 18.08 344 ASP A N 1
ATOM 1365 C CA . ASP A 1 176 ? 24.507 -25.606 -5.065 1.00 18.02 344 ASP A CA 1
ATOM 1366 C C . ASP A 1 176 ? 24.342 -26.894 -5.867 1.00 19.57 344 ASP A C 1
ATOM 1367 O O . ASP A 1 176 ? 24.460 -26.888 -7.083 1.00 20.65 344 ASP A O 1
ATOM 1372 N N . GLU A 1 177 ? 24.015 -27.956 -5.172 1.00 19.29 345 GLU A N 1
ATOM 1373 C CA . GLU A 1 177 ? 23.862 -29.286 -5.840 1.00 19.85 345 GLU A CA 1
ATOM 1374 C C . GLU A 1 177 ? 25.160 -29.743 -6.467 1.00 19.13 345 GLU A C 1
ATOM 1375 O O . GLU A 1 177 ? 25.188 -30.118 -7.684 1.00 18.49 345 GLU A O 1
ATOM 1381 N N . ALA A 1 178 ? 26.242 -29.745 -5.720 1.00 17.83 346 ALA A N 1
ATOM 1382 C CA . ALA A 1 178 ? 27.542 -30.101 -6.269 1.00 21.18 346 ALA A CA 1
ATOM 1383 C C . ALA A 1 178 ? 27.559 -31.571 -6.788 1.00 21.66 346 ALA A C 1
ATOM 1384 O O . ALA A 1 178 ? 28.161 -31.821 -7.824 1.00 20.46 346 ALA A O 1
ATOM 1386 N N . ASP A 1 179 ? 26.827 -32.467 -6.123 1.00 20.46 347 ASP A N 1
ATOM 1387 C CA . ASP A 1 179 ? 26.720 -33.819 -6.632 1.00 20.63 347 ASP A CA 1
ATOM 1388 C C . ASP A 1 179 ? 26.125 -33.854 -8.051 1.00 21.91 347 ASP A C 1
ATOM 1389 O O . ASP A 1 179 ? 26.627 -34.575 -8.904 1.00 22.45 347 ASP A O 1
ATOM 1394 N N . ARG A 1 180 ? 25.018 -33.172 -8.271 1.00 19.48 348 ARG A N 1
ATOM 1395 C CA . ARG A 1 180 ? 24.352 -33.087 -9.576 1.00 22.37 348 ARG A CA 1
ATOM 1396 C C . ARG A 1 180 ? 25.240 -32.480 -10.609 1.00 23.75 348 ARG A C 1
ATOM 1397 O O . ARG A 1 180 ? 25.411 -32.990 -11.719 1.00 20.23 348 ARG A O 1
ATOM 1405 N N . MET A 1 181 ? 25.996 -31.460 -10.203 1.00 20.62 349 MET A N 1
ATOM 1406 C CA . MET A 1 181 ? 26.865 -30.872 -11.209 1.00 18.51 349 MET A CA 1
ATOM 1407 C C . MET A 1 181 ? 27.991 -31.816 -11.623 1.00 19.85 349 MET A C 1
ATOM 1408 O O . MET A 1 181 ? 28.309 -31.894 -12.849 1.00 21.57 349 MET A O 1
ATOM 1413 N N . ILE A 1 182 ? 28.584 -32.562 -10.741 1.00 19.33 350 ILE A N 1
ATOM 1414 C CA . ILE A 1 182 ? 29.582 -33.526 -11.087 1.00 22.08 350 ILE A CA 1
ATOM 1415 C C . ILE A 1 182 ? 28.964 -34.682 -11.875 1.00 26.17 350 ILE A C 1
ATOM 1416 O O . ILE A 1 182 ? 29.504 -35.108 -12.899 1.00 23.67 350 ILE A O 1
ATOM 1421 N N . ASP A 1 183 ? 27.777 -35.105 -11.509 1.00 25.70 351 ASP A N 1
ATOM 1422 C CA . ASP A 1 183 ? 27.149 -36.224 -12.280 1.00 26.33 351 ASP A CA 1
ATOM 1423 C C . ASP A 1 183 ? 26.855 -35.799 -13.699 1.00 27.07 351 ASP A C 1
ATOM 1424 O O . ASP A 1 183 ? 26.910 -36.644 -14.587 1.00 31.48 351 ASP A O 1
ATOM 1429 N N . MET A 1 184 ? 26.553 -34.542 -13.956 1.00 21.37 352 MET A N 1
ATOM 143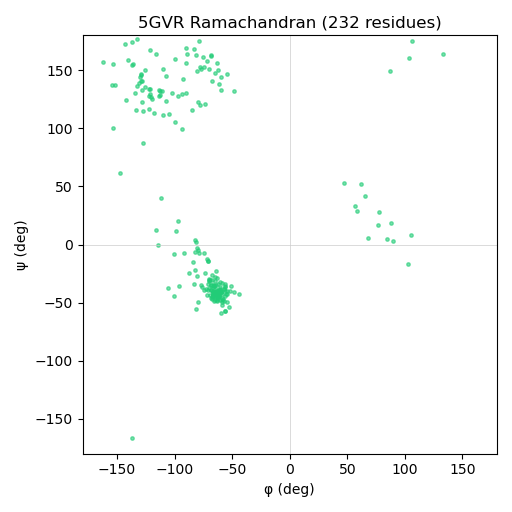0 C CA . MET A 1 184 ? 26.220 -34.021 -15.247 1.00 25.61 352 MET A CA 1
ATOM 1431 C C . MET A 1 184 ? 27.473 -33.748 -16.102 1.00 25.65 352 MET A C 1
ATOM 1432 O O . MET A 1 184 ? 27.411 -33.273 -17.232 1.00 27.28 352 MET A O 1
ATOM 1437 N N . GLY A 1 185 ? 28.639 -33.948 -15.560 1.00 24.23 353 GLY A N 1
ATOM 1438 C CA . GLY A 1 185 ? 29.826 -33.754 -16.354 1.00 24.50 353 GLY A CA 1
ATOM 1439 C C . GLY A 1 185 ? 30.637 -32.494 -16.093 1.00 27.18 353 GLY A C 1
ATOM 1440 O O . GLY A 1 185 ? 31.643 -32.261 -16.770 1.00 23.61 353 GLY A O 1
ATOM 1441 N N . PHE A 1 186 ? 30.287 -31.747 -15.042 1.00 21.40 354 PHE A N 1
ATOM 1442 C CA . PHE A 1 186 ? 30.934 -30.432 -14.878 1.00 20.64 354 PHE A CA 1
ATOM 1443 C C . PHE A 1 186 ? 32.098 -30.393 -13.891 1.00 19.29 354 PHE A C 1
ATOM 1444 O O . PHE A 1 186 ? 32.551 -29.282 -13.556 1.00 18.06 354 PHE A O 1
ATOM 1452 N N . GLU A 1 187 ? 32.616 -31.525 -13.426 1.00 17.66 355 GLU A N 1
ATOM 1453 C CA . GLU A 1 187 ? 33.723 -31.486 -12.520 1.00 16.86 355 GLU A CA 1
ATOM 1454 C C . GLU A 1 187 ? 34.891 -30.705 -13.030 1.00 18.39 355 GLU A C 1
ATOM 1455 O O . GLU A 1 187 ? 35.497 -29.876 -12.335 1.00 17.54 355 GLU A O 1
ATOM 1461 N N . GLY A 1 188 ? 35.299 -30.999 -14.291 1.00 18.00 356 GLY A N 1
ATOM 1462 C CA . GLY A 1 188 ? 36.437 -30.276 -14.837 1.00 18.14 356 GLY A CA 1
ATOM 1463 C C . GLY A 1 188 ? 36.227 -28.775 -14.943 1.00 16.70 356 GLY A C 1
ATOM 1464 O O . GLY A 1 188 ? 37.141 -27.987 -14.631 1.00 18.34 356 GLY A O 1
ATOM 1465 N N . ASP A 1 189 ? 35.042 -28.386 -15.376 1.00 18.17 357 ASP A N 1
ATOM 1466 C CA . ASP A 1 189 ? 34.738 -26.962 -15.496 1.00 18.25 357 ASP A CA 1
ATOM 1467 C C . ASP A 1 189 ? 34.820 -26.272 -14.125 1.00 17.94 357 ASP A C 1
ATOM 1468 O O . ASP A 1 189 ? 35.398 -25.200 -13.972 1.00 18.16 357 ASP A O 1
ATOM 1473 N N . ILE A 1 190 ? 34.251 -26.916 -13.105 1.00 16.69 358 ILE A N 1
ATOM 1474 C CA . ILE A 1 190 ? 34.303 -26.330 -11.765 1.00 16.81 358 ILE A CA 1
ATOM 1475 C C . ILE A 1 190 ? 35.684 -26.274 -11.195 1.00 16.99 358 ILE A C 1
ATOM 1476 O O . ILE A 1 190 ? 36.140 -25.240 -10.647 1.00 17.77 358 ILE A O 1
ATOM 1481 N N . ARG A 1 191 ? 36.457 -27.327 -11.358 1.00 15.34 359 ARG A N 1
ATOM 1482 C CA . ARG A 1 191 ? 37.815 -27.292 -10.928 1.00 16.31 359 ARG A CA 1
ATOM 1483 C C . ARG A 1 191 ? 38.636 -26.223 -11.641 1.00 17.65 359 ARG A C 1
ATOM 1484 O O . ARG A 1 191 ? 39.562 -25.623 -11.068 1.00 17.97 359 ARG A O 1
ATOM 1492 N N . THR A 1 192 ? 38.369 -26.076 -12.942 1.00 17.95 360 THR A N 1
ATOM 1493 C CA . THR A 1 192 ? 39.058 -25.026 -13.694 1.00 17.81 360 THR A CA 1
ATOM 1494 C C . THR A 1 192 ? 38.657 -23.682 -13.233 1.00 18.62 360 THR A C 1
ATOM 1495 O O . THR A 1 192 ? 39.499 -22.774 -13.065 1.00 18.49 360 THR A O 1
ATOM 1499 N N . ILE A 1 193 ? 37.351 -23.471 -12.966 1.00 16.63 361 ILE A N 1
ATOM 1500 C CA . ILE A 1 193 ? 36.907 -22.222 -12.434 1.00 18.01 361 ILE A CA 1
ATOM 1501 C C . ILE A 1 193 ? 37.635 -21.844 -11.151 1.00 19.26 361 ILE A C 1
ATOM 1502 O O . ILE A 1 193 ? 38.028 -20.698 -10.967 1.00 17.93 361 ILE A O 1
ATOM 1507 N N . PHE A 1 194 ? 37.846 -22.781 -10.228 1.00 17.40 362 PHE A N 1
ATOM 1508 C CA . PHE A 1 194 ? 38.590 -22.471 -9.036 1.00 17.11 362 PHE A CA 1
ATOM 1509 C 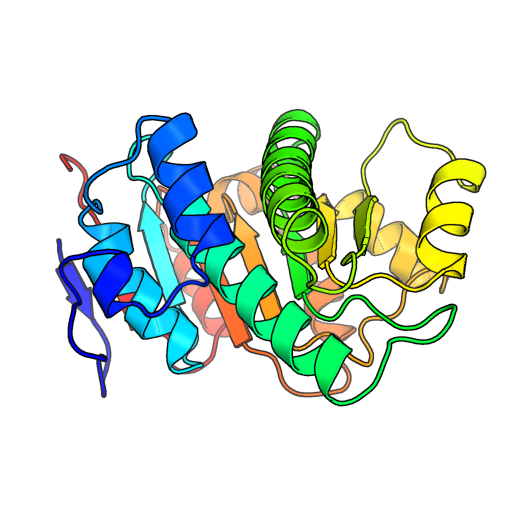C . PHE A 1 194 ? 39.987 -21.902 -9.324 1.00 20.02 362 PHE A C 1
ATOM 1510 O O . PHE A 1 194 ? 40.479 -21.073 -8.630 1.00 19.82 362 PHE A O 1
ATOM 1518 N N . SER A 1 195 ? 40.612 -22.387 -10.421 1.00 19.49 363 SER A N 1
ATOM 1519 C CA . SER A 1 195 ? 41.966 -21.916 -10.729 1.00 20.95 363 SER A CA 1
ATOM 1520 C C . SER A 1 195 ? 41.957 -20.527 -11.284 1.00 21.78 363 SER A C 1
ATOM 1521 O O . SER A 1 195 ? 43.040 -19.948 -11.509 1.00 24.15 363 SER A O 1
ATOM 1524 N N . TYR A 1 196 ? 40.809 -19.951 -11.575 1.00 20.13 364 TYR A N 1
ATOM 1525 C CA . TYR A 1 196 ? 40.687 -18.558 -11.991 1.00 22.71 364 TYR A CA 1
ATOM 1526 C C . TYR A 1 196 ? 40.688 -17.596 -10.851 1.00 23.28 364 TYR A C 1
ATOM 1527 O O . TYR A 1 196 ? 40.670 -16.362 -11.117 1.00 27.28 364 TYR A O 1
ATOM 1536 N N . PHE A 1 197 ? 40.666 -18.062 -9.591 1.00 22.65 365 PHE A N 1
ATOM 1537 C CA . PHE A 1 197 ? 40.802 -17.235 -8.429 1.00 24.46 365 PHE A CA 1
ATOM 1538 C C . PHE A 1 197 ? 42.306 -16.941 -8.265 1.00 26.80 365 PHE A C 1
ATOM 1539 O O . PHE A 1 197 ? 43.134 -17.856 -8.101 1.00 29.35 365 PHE A O 1
ATOM 1547 N N . LYS A 1 198 ? 42.602 -15.652 -8.252 1.00 37.41 366 LYS A N 1
ATOM 1548 C CA . LYS A 1 198 ? 43.963 -15.160 -8.014 1.00 41.33 366 LYS A CA 1
ATOM 1549 C C . LYS A 1 198 ? 44.235 -15.162 -6.537 1.00 41.99 366 LYS A C 1
ATOM 1550 O O . LYS A 1 198 ? 45.365 -15.424 -6.150 1.00 50.74 366 LYS A O 1
ATOM 1556 N N . GLY A 1 199 ? 43.206 -15.030 -5.692 1.00 37.71 367 GLY A N 1
ATOM 1557 C CA . GLY A 1 199 ? 43.415 -14.966 -4.257 1.00 33.83 367 GLY A CA 1
ATOM 1558 C C . GLY A 1 199 ? 42.399 -15.810 -3.475 1.00 43.79 367 GLY A C 1
ATOM 1559 O O . GLY A 1 199 ? 41.768 -16.650 -4.088 1.00 38.70 367 GLY A O 1
ATOM 1560 N N . GLN A 1 200 ? 42.308 -15.617 -2.155 1.00 36.50 368 GLN A N 1
ATOM 1561 C CA . GLN A 1 200 ? 41.593 -16.530 -1.244 1.00 39.37 368 GLN A CA 1
ATOM 1562 C C . GLN A 1 200 ? 40.100 -16.335 -1.403 1.00 27.03 368 GLN A C 1
ATOM 1563 O O . GLN A 1 200 ? 39.607 -15.308 -1.876 1.00 26.06 368 GLN A O 1
ATOM 1569 N N . ARG A 1 201 ? 39.355 -17.362 -0.941 1.00 23.21 369 ARG A N 1
ATOM 1570 C CA . ARG A 1 201 ? 37.867 -17.306 -1.059 1.00 20.60 369 ARG A CA 1
ATOM 1571 C C . ARG A 1 201 ? 37.271 -18.136 0.027 1.00 18.72 369 ARG A C 1
ATOM 1572 O O . ARG A 1 201 ? 37.919 -19.061 0.601 1.00 21.35 369 ARG A O 1
ATOM 1580 N N . GLN A 1 202 ? 36.039 -17.791 0.382 1.00 16.57 370 GLN A N 1
ATOM 1581 C CA . GLN A 1 202 ? 35.185 -18.632 1.246 1.00 15.69 370 GLN A CA 1
ATOM 1582 C C . GLN A 1 202 ? 34.360 -19.474 0.280 1.00 15.80 370 GLN A C 1
ATOM 1583 O O . GLN A 1 202 ? 33.741 -18.936 -0.604 1.00 15.97 370 GLN A O 1
ATOM 1589 N N . THR A 1 203 ? 34.361 -20.769 0.505 1.00 15.63 371 THR A N 1
ATOM 1590 C CA . THR A 1 203 ? 33.681 -21.735 -0.422 1.00 15.42 371 THR A CA 1
ATOM 1591 C C . THR A 1 203 ? 32.655 -22.512 0.374 1.00 17.21 371 THR A C 1
ATOM 1592 O O . THR A 1 203 ? 32.979 -23.030 1.461 1.00 17.80 371 THR A O 1
ATOM 1596 N N . LEU A 1 204 ? 31.476 -22.629 -0.194 1.00 16.94 372 LEU A N 1
ATOM 1597 C CA . LEU A 1 204 ? 30.341 -23.348 0.384 1.00 17.37 372 LEU A CA 1
ATOM 1598 C C . LEU A 1 204 ? 29.958 -24.427 -0.590 1.00 16.54 372 LEU A C 1
ATOM 1599 O O . LEU A 1 204 ? 29.990 -24.198 -1.836 1.00 17.51 372 LEU A O 1
ATOM 1604 N N . LEU A 1 205 ? 29.730 -25.660 -0.123 1.00 16.13 373 LEU A N 1
ATOM 1605 C CA . LEU A 1 205 ? 29.321 -26.746 -1.025 1.00 16.60 373 LEU A CA 1
ATOM 1606 C C . LEU A 1 205 ? 28.078 -27.414 -0.471 1.00 16.65 373 LEU A C 1
ATOM 1607 O O . LEU A 1 205 ? 28.128 -27.851 0.666 1.00 17.53 373 LEU A O 1
ATOM 1612 N N . PHE A 1 206 ? 27.017 -27.438 -1.240 1.00 15.19 374 PHE A N 1
ATOM 1613 C CA . PHE A 1 206 ? 25.751 -28.057 -0.814 1.00 17.55 374 PHE A CA 1
ATOM 1614 C C . PHE A 1 206 ? 25.514 -29.260 -1.663 1.00 19.02 374 PHE A C 1
ATOM 1615 O O . PHE A 1 206 ? 25.588 -29.147 -2.907 1.00 18.24 374 PHE A O 1
ATOM 1623 N N . SER A 1 207 ? 25.179 -30.393 -1.059 1.00 17.89 375 SER A N 1
ATOM 1624 C CA . SER A 1 207 ? 24.945 -31.606 -1.824 1.00 19.77 375 SER A CA 1
ATOM 1625 C C . SER A 1 207 ? 24.013 -32.505 -1.050 1.00 19.74 375 SER A C 1
ATOM 1626 O O . SER A 1 207 ? 24.216 -32.690 0.092 1.00 18.68 375 SER A O 1
ATOM 1629 N N . ALA A 1 208 ? 23.065 -33.089 -1.731 1.00 18.83 376 ALA A N 1
ATOM 1630 C CA . ALA A 1 208 ? 22.170 -34.070 -1.017 1.00 20.90 376 ALA A CA 1
ATOM 1631 C C . ALA A 1 208 ? 22.871 -35.369 -0.735 1.00 23.05 376 ALA A C 1
ATOM 1632 O O . ALA A 1 208 ? 22.499 -36.070 0.209 1.00 22.79 376 ALA A O 1
ATOM 1634 N N . THR A 1 209 ? 23.903 -35.720 -1.499 1.00 21.59 377 THR A N 1
ATOM 1635 C CA . THR A 1 209 ? 24.603 -36.918 -1.341 1.00 24.37 377 THR A CA 1
ATOM 1636 C C . THR A 1 209 ? 26.060 -36.669 -1.083 1.00 22.56 377 THR A C 1
ATOM 1637 O O . THR A 1 209 ? 26.578 -35.508 -1.354 1.00 24.15 377 THR A O 1
ATOM 1641 N N . MET A 1 210 ? 26.785 -37.684 -0.658 1.00 21.30 378 MET A N 1
ATOM 1642 C CA . MET A 1 210 ? 28.235 -37.571 -0.370 1.00 23.63 378 MET A CA 1
ATOM 1643 C C . MET A 1 210 ? 29.027 -38.835 -0.654 1.00 22.76 378 MET A C 1
ATOM 1644 O O . MET A 1 210 ? 29.634 -39.356 0.199 1.00 23.41 378 MET A O 1
ATOM 1649 N N . PRO A 1 211 ? 29.026 -39.238 -1.907 1.00 22.91 379 PRO A N 1
ATOM 1650 C CA . PRO A 1 211 ? 29.754 -40.431 -2.256 1.00 24.87 379 PRO A CA 1
ATOM 1651 C C . PRO A 1 211 ? 31.211 -40.108 -2.355 1.00 29.66 379 PRO A C 1
ATOM 1652 O O . PRO A 1 211 ? 31.595 -38.927 -2.253 1.00 24.08 379 PRO A O 1
ATOM 1656 N N . LYS A 1 212 ? 32.056 -41.104 -2.576 1.00 28.88 380 LYS A N 1
ATOM 1657 C CA . LYS A 1 212 ? 33.468 -40.833 -2.582 1.00 29.98 380 LYS A CA 1
ATOM 1658 C C . LYS A 1 212 ? 33.934 -39.777 -3.585 1.00 25.68 380 LYS A C 1
ATOM 1659 O O . LYS A 1 212 ? 34.810 -38.982 -3.238 1.00 26.93 380 LYS A O 1
ATOM 1665 N N . LYS A 1 213 ? 33.385 -39.707 -4.792 1.00 24.83 381 LYS A N 1
ATOM 1666 C CA . LYS A 1 213 ? 33.838 -38.741 -5.748 1.00 25.64 381 LYS A CA 1
ATOM 1667 C C . LYS A 1 213 ? 33.626 -37.312 -5.197 1.00 24.77 381 LYS A C 1
ATOM 1668 O O . LYS A 1 213 ? 34.424 -36.404 -5.400 1.00 24.73 381 LYS A O 1
ATOM 1674 N N . ILE A 1 214 ? 32.524 -37.100 -4.513 1.00 22.58 382 ILE A N 1
ATOM 1675 C CA . ILE A 1 214 ? 32.207 -35.808 -3.934 1.00 21.02 382 ILE A CA 1
ATOM 1676 C C . ILE A 1 214 ? 33.009 -35.531 -2.678 1.00 20.24 382 ILE A C 1
ATOM 1677 O O . ILE A 1 214 ? 33.457 -34.377 -2.500 1.00 19.36 382 ILE A O 1
ATOM 1682 N N . GLN A 1 215 ? 33.285 -36.507 -1.854 1.00 21.14 383 GLN A N 1
ATOM 1683 C CA . GLN A 1 215 ? 34.149 -36.354 -0.736 1.00 24.08 383 GLN A CA 1
ATOM 1684 C C . GLN A 1 215 ? 35.536 -35.891 -1.209 1.00 23.24 383 GLN A C 1
ATOM 1685 O O . GLN A 1 215 ? 36.106 -34.953 -0.655 1.00 21.34 383 GLN A O 1
ATOM 1691 N N . ASN A 1 216 ? 36.059 -36.514 -2.251 1.00 22.17 384 ASN A N 1
ATOM 1692 C CA . ASN A 1 216 ? 37.358 -36.121 -2.800 1.00 24.96 384 ASN A CA 1
ATOM 1693 C C . ASN A 1 216 ? 37.315 -34.740 -3.422 1.00 21.79 384 ASN A C 1
ATOM 1694 O O . ASN A 1 216 ? 38.227 -33.957 -3.223 1.00 20.22 384 ASN A O 1
ATOM 1699 N N . PHE A 1 217 ? 36.252 -34.403 -4.136 1.00 19.96 385 PHE A N 1
ATOM 1700 C CA . PHE A 1 217 ? 36.057 -33.097 -4.660 1.00 18.31 385 PHE A CA 1
ATOM 1701 C C . PHE A 1 217 ? 36.087 -32.056 -3.555 1.00 20.76 385 PHE A C 1
ATOM 1702 O O . PHE A 1 217 ? 36.744 -31.008 -3.682 1.00 18.93 385 PHE A O 1
ATOM 1710 N N . ALA A 1 218 ? 35.335 -32.328 -2.505 1.00 19.25 386 ALA A N 1
ATOM 1711 C CA . ALA A 1 218 ? 35.255 -31.336 -1.435 1.00 19.87 386 ALA A CA 1
ATOM 1712 C C . ALA A 1 218 ? 36.597 -31.157 -0.750 1.00 20.25 386 ALA A C 1
ATOM 1713 O O . ALA A 1 218 ? 36.939 -30.026 -0.355 1.00 19.85 386 ALA A O 1
ATOM 1715 N N . LYS A 1 219 ? 37.383 -32.203 -0.619 1.00 18.75 387 LYS A N 1
ATOM 1716 C CA . LYS A 1 219 ? 38.693 -32.090 -0.055 1.00 21.81 387 LYS A CA 1
ATOM 1717 C C . LYS A 1 219 ? 39.553 -31.140 -0.861 1.00 20.38 387 LYS A C 1
ATOM 1718 O O . LYS A 1 219 ? 40.314 -30.366 -0.324 1.00 21.39 387 LYS A O 1
ATOM 1724 N N . SER A 1 220 ? 39.461 -31.214 -2.172 1.00 21.76 388 SER A N 1
ATOM 1725 C CA . SER A 1 220 ? 40.190 -30.322 -3.039 1.00 22.28 388 SER A CA 1
ATOM 1726 C C . SER A 1 220 ? 39.671 -28.870 -3.083 1.00 21.27 388 SER A C 1
ATOM 1727 O O . SER A 1 220 ? 40.459 -27.893 -3.181 1.00 25.36 388 SER A O 1
ATOM 1730 N N . ALA A 1 221 ? 38.361 -28.670 -3.054 1.00 18.02 389 ALA A N 1
ATOM 1731 C CA . ALA A 1 221 ? 37.643 -27.413 -3.203 1.00 19.87 389 ALA A CA 1
ATOM 1732 C C . ALA A 1 221 ? 37.647 -26.497 -1.975 1.00 19.01 389 ALA A C 1
ATOM 1733 O O . ALA A 1 221 ? 37.517 -25.271 -2.131 1.00 21.27 389 ALA A O 1
ATOM 1735 N N . LEU A 1 222 ? 37.616 -27.082 -0.784 1.00 18.88 390 LEU A N 1
ATOM 1736 C CA . LEU A 1 222 ? 37.389 -26.343 0.466 1.00 16.09 390 LEU A CA 1
ATOM 1737 C C . LEU A 1 222 ? 38.569 -26.416 1.355 1.00 15.90 390 LEU A C 1
ATOM 1738 O O . LEU A 1 222 ? 39.414 -27.306 1.221 1.00 18.41 390 LEU A O 1
ATOM 1743 N N . VAL A 1 223 ? 38.593 -25.517 2.333 1.00 16.75 391 VAL A N 1
ATOM 1744 C CA . VAL A 1 223 ? 39.660 -25.482 3.311 1.00 17.63 391 VAL A CA 1
ATOM 1745 C C . VAL A 1 223 ? 39.119 -25.499 4.735 1.00 16.65 391 VAL A C 1
ATOM 1746 O O . VAL A 1 223 ? 38.363 -24.608 5.098 1.00 17.90 391 VAL A O 1
ATOM 1750 N N . LYS A 1 224 ? 39.426 -26.590 5.438 1.00 17.12 392 LYS A N 1
ATOM 1751 C CA . LYS A 1 224 ? 38.944 -26.783 6.860 1.00 18.14 392 LYS A CA 1
ATOM 1752 C C . LYS A 1 224 ? 37.481 -26.483 7.013 1.00 18.90 392 LYS A C 1
ATOM 1753 O O . LYS A 1 224 ? 37.026 -25.654 7.823 1.00 18.37 392 LYS A O 1
ATOM 1759 N N . PRO A 1 225 ? 36.594 -27.108 6.191 1.00 17.00 393 PRO A N 1
ATOM 1760 C CA . PRO A 1 225 ? 35.184 -26.768 6.287 1.00 17.29 393 PRO A CA 1
ATOM 1761 C C . PRO A 1 225 ? 34.508 -27.302 7.546 1.00 16.48 393 PRO A C 1
ATOM 1762 O O . PRO A 1 225 ? 34.938 -28.329 8.103 1.00 19.13 393 PRO A O 1
ATOM 1766 N N . VAL A 1 226 ? 33.426 -26.664 7.889 1.00 17.78 394 VAL A N 1
ATOM 1767 C CA . VAL A 1 226 ? 32.495 -27.175 8.880 1.00 17.83 394 VAL A CA 1
ATOM 1768 C C . VAL A 1 226 ? 31.528 -27.990 8.055 1.00 18.93 394 VAL A C 1
ATOM 1769 O O . VAL A 1 226 ? 31.023 -27.492 7.054 1.00 18.39 394 VAL A O 1
ATOM 1773 N N . THR A 1 227 ? 31.225 -29.240 8.426 1.00 18.03 395 THR A N 1
ATOM 1774 C CA . THR A 1 227 ? 30.202 -29.998 7.765 1.00 19.42 395 THR A CA 1
ATOM 1775 C C . THR A 1 227 ? 28.921 -30.042 8.562 1.00 20.27 395 THR A C 1
ATOM 1776 O O . THR A 1 227 ? 28.974 -30.307 9.802 1.00 20.88 395 THR A O 1
ATOM 1780 N N . ILE A 1 228 ? 27.813 -29.747 7.930 1.00 17.47 396 ILE A N 1
ATOM 1781 C CA . ILE A 1 228 ? 26.484 -29.756 8.568 1.00 18.71 396 ILE A CA 1
ATOM 1782 C C . ILE A 1 228 ? 25.644 -30.703 7.789 1.00 21.14 396 ILE A C 1
ATOM 1783 O O . ILE A 1 228 ? 25.425 -30.503 6.617 1.00 19.99 396 ILE A O 1
ATOM 1788 N N . ASN A 1 229 ? 25.174 -31.815 8.425 1.00 19.93 397 ASN A N 1
ATOM 1789 C CA . ASN A 1 229 ? 24.401 -32.845 7.716 1.00 20.11 397 ASN A CA 1
ATOM 1790 C C . ASN A 1 229 ? 23.005 -32.944 8.329 1.00 21.32 397 ASN A C 1
ATOM 1791 O O . ASN A 1 229 ? 22.877 -33.287 9.517 1.00 22.90 397 ASN A O 1
ATOM 1796 N N . VAL A 1 230 ? 22.001 -32.555 7.537 1.00 21.37 398 VAL A N 1
ATOM 1797 C CA . VAL A 1 230 ? 20.631 -32.433 8.068 1.00 25.46 398 VAL A CA 1
ATOM 1798 C C . VAL A 1 230 ? 20.066 -33.790 8.395 1.00 31.23 398 VAL A C 1
ATOM 1799 O O . VAL A 1 230 ? 19.241 -33.898 9.318 1.00 32.82 398 VAL A O 1
ATOM 1803 N N . GLY A 1 231 ? 20.528 -34.760 7.639 1.00 27.63 399 GLY A N 1
ATOM 1804 C CA . GLY A 1 231 ? 20.164 -36.180 7.854 1.00 31.89 399 GLY A CA 1
ATOM 1805 C C . GLY A 1 231 ? 19.173 -36.535 6.799 1.00 30.67 399 GLY A C 1
ATOM 1806 O O . GLY A 1 231 ? 18.489 -35.687 6.147 1.00 31.79 399 GLY A O 1
ATOM 1807 N N . ARG A 1 232 ? 19.066 -37.853 6.591 1.00 36.33 400 ARG A N 1
ATOM 1808 C CA . ARG A 1 232 ? 18.167 -38.370 5.573 1.00 34.29 400 ARG A CA 1
ATOM 1809 C C . ARG A 1 232 ? 16.707 -38.079 5.876 1.00 33.27 400 ARG A C 1
ATOM 1810 O O . ARG A 1 232 ? 15.985 -37.875 4.945 1.00 31.49 400 ARG A O 1
ATOM 1818 N N . ALA A 1 233 ? 16.350 -37.952 7.163 1.00 31.94 401 ALA A N 1
ATOM 1819 C CA . ALA A 1 233 ? 14.966 -37.641 7.570 1.00 38.69 401 ALA A CA 1
ATOM 1820 C C . ALA A 1 233 ? 14.592 -36.150 7.504 1.00 50.22 401 ALA A C 1
ATOM 1821 O O . ALA A 1 233 ? 13.564 -35.794 6.919 1.00 50.89 401 ALA A O 1
ATOM 1823 N N . GLY A 1 234 ? 15.391 -35.328 8.202 1.00 66.42 402 GLY A N 1
ATOM 1824 C CA . GLY A 1 234 ? 15.131 -33.886 8.408 1.00 58.81 402 GLY A CA 1
ATOM 1825 C C . GLY A 1 234 ? 15.132 -33.181 7.067 1.00 61.76 402 GLY A C 1
ATOM 1826 O O . GLY A 1 234 ? 14.811 -32.003 6.991 1.00 52.81 402 GLY A O 1
#

Sequence (234 aa):
ILVEGDGIPPPIKSFKEMKFPAAILRGLKKKGIHHPTPIQIQGIPTILSGRDMIGIAFTGSGKTLVFTLPVIMFCLEQEKRLPFSKREGPYGLIICPSRELARQTHGILEYYCRLLQEDSSPLLRCALCIGGMSVKEQMETIRHGVHMMVATPGRLMDLLQKKMVSLDICRYLALDEADRMIDMGFEGDIRTIFSYFKGQRQTLLFSATMPKKIQNFAKSALVKPVTINVGRAG